Protein AF-A0A397FJZ6-F1 (afdb_monomer_lite)

Sequence (199 aa):
MNQKRYKVNKNDTNKKLDKKIFKRISDKFHEYWKCLFRLIGIYIVAYLFWFFIIVKHGKRLTNKYKLNGNVLWFTIIMILIQGLLFSLDGFVTALLKSPFNQMCFAVNKTEGISDKKKDFIITKATESNEHCKETLKKFGIITIATELFKSFIKSQKEEKGTDWEELMVLSYLVPICFAAFDIWLIYQELQKMKRSISY

Secondary structure (DSSP, 8-state):
---------------PPPHHHHHHHHHHHHHHHHHHHHHHHHHHHHHHHHHHHHHHHHHHHHHH--SSSSHHHHHHHHHHHHHHHHHHHHHHHHHHHHHHHHHHHHHHT-TTS-HHHHHHHHHHHHHHHHHHHHHHHHHHHHHHHHHHHHHHHTTT------HHHHHHHHHHHHHHHHHHHHHHHHHHHHHHHHHHH--

Structure (mmCIF, N/CA/C/O backbone):
data_AF-A0A397FJZ6-F1
#
_entry.id   AF-A0A397FJZ6-F1
#
loop_
_atom_site.group_PDB
_atom_site.id
_atom_site.type_symbol
_atom_site.label_atom_id
_atom_site.label_alt_id
_atom_site.label_comp_id
_atom_site.label_asym_id
_atom_site.label_entity_id
_atom_site.label_seq_id
_atom_site.pdbx_PDB_ins_code
_atom_site.Cartn_x
_atom_site.Cartn_y
_atom_site.Cartn_z
_atom_site.occupancy
_atom_site.B_iso_or_equiv
_atom_site.auth_seq_id
_atom_site.auth_comp_id
_atom_site.auth_asym_id
_atom_site.auth_atom_id
_atom_site.pdbx_PDB_model_num
ATOM 1 N N . MET A 1 1 ? -9.638 36.448 15.008 1.00 38.28 1 MET A N 1
ATOM 2 C CA . MET A 1 1 ? -9.978 35.051 14.639 1.00 38.28 1 MET A CA 1
ATOM 3 C C . MET A 1 1 ? -10.128 34.232 15.912 1.00 38.28 1 MET A C 1
ATOM 5 O O . MET A 1 1 ? -9.150 34.036 16.618 1.00 38.28 1 MET A O 1
ATOM 9 N N . ASN A 1 2 ? -11.354 33.824 16.245 1.00 33.19 2 ASN A N 1
ATOM 10 C CA . ASN A 1 2 ? -11.661 33.091 17.476 1.00 33.19 2 ASN A CA 1
ATOM 11 C C . ASN A 1 2 ? -11.220 31.623 17.377 1.00 33.19 2 ASN A C 1
ATOM 13 O O . ASN A 1 2 ? -11.853 30.829 16.682 1.00 33.19 2 ASN A O 1
ATOM 17 N N . GLN A 1 3 ? -10.173 31.251 18.118 1.00 37.75 3 GLN A N 1
ATOM 18 C CA . GLN A 1 3 ? -9.856 29.857 18.430 1.00 37.75 3 GLN A CA 1
ATOM 19 C C . GLN A 1 3 ? -10.904 29.323 19.415 1.00 37.75 3 GLN A C 1
ATOM 21 O O . GLN A 1 3 ? -10.804 29.509 20.629 1.00 37.75 3 GLN A O 1
ATOM 26 N N . LYS A 1 4 ? -11.941 28.655 18.899 1.00 44.34 4 LYS A N 1
ATOM 27 C CA . LYS A 1 4 ? -12.834 27.842 19.729 1.00 44.34 4 LYS A CA 1
ATOM 28 C C . LYS A 1 4 ? -12.035 26.651 20.262 1.00 44.34 4 LYS A C 1
ATOM 30 O O . LYS A 1 4 ? -11.789 25.686 19.544 1.00 44.34 4 LYS A O 1
ATOM 35 N N . ARG A 1 5 ? -11.627 26.735 21.532 1.00 40.22 5 ARG A N 1
ATOM 36 C CA . ARG A 1 5 ? -11.144 25.595 22.319 1.00 40.22 5 ARG A CA 1
ATOM 37 C C . ARG A 1 5 ? -12.251 24.542 22.357 1.00 40.22 5 ARG A C 1
ATOM 39 O O . ARG A 1 5 ? -13.302 24.776 22.953 1.00 40.22 5 ARG A O 1
ATOM 46 N N . TYR A 1 6 ? -12.017 23.394 21.731 1.00 38.25 6 TYR A N 1
ATOM 47 C CA . TYR A 1 6 ? -12.840 22.210 21.937 1.00 38.25 6 TYR A CA 1
ATOM 48 C C . TYR A 1 6 ? -12.690 21.783 23.401 1.00 38.25 6 TYR A C 1
ATOM 50 O O . TYR A 1 6 ? -11.640 21.300 23.822 1.00 38.25 6 TYR A O 1
ATOM 58 N N . LYS A 1 7 ? -13.734 22.016 24.202 1.00 38.31 7 LYS A N 1
ATOM 59 C CA . LYS A 1 7 ? -13.882 21.397 25.520 1.00 38.31 7 LYS A CA 1
ATOM 60 C C . LYS A 1 7 ? -14.015 19.892 25.298 1.00 38.31 7 LYS A C 1
ATOM 62 O O . LYS A 1 7 ? -15.060 19.428 24.851 1.00 38.31 7 LYS A O 1
ATOM 67 N N . VAL A 1 8 ? -12.953 19.149 25.602 1.00 39.19 8 VAL A N 1
ATOM 68 C CA . VAL A 1 8 ? -12.990 17.689 25.730 1.00 39.19 8 VAL A CA 1
ATOM 69 C C . VAL A 1 8 ? -13.911 17.379 26.905 1.00 39.19 8 VAL A C 1
ATOM 71 O O . VAL A 1 8 ? -13.567 17.624 28.062 1.00 39.19 8 VAL A O 1
ATOM 74 N N . ASN A 1 9 ? -15.129 16.941 26.598 1.00 36.66 9 ASN A N 1
ATOM 75 C CA . ASN A 1 9 ? -16.105 16.561 27.603 1.00 36.66 9 ASN A CA 1
ATOM 76 C C . ASN A 1 9 ? -15.646 15.234 28.216 1.00 36.66 9 ASN A C 1
ATOM 78 O O . ASN A 1 9 ? -15.687 14.192 27.572 1.00 36.66 9 ASN A O 1
ATOM 82 N N . LYS A 1 10 ? -15.146 15.299 29.450 1.00 41.78 10 LYS A N 1
ATOM 83 C CA . LYS A 1 10 ? -14.499 14.206 30.188 1.00 41.78 10 LYS A CA 1
ATOM 84 C C . LYS A 1 10 ? -15.525 13.251 30.818 1.00 41.78 10 LYS A C 1
ATOM 86 O O . LYS A 1 10 ? -15.371 12.851 31.963 1.00 41.78 10 LYS A O 1
ATOM 91 N N . ASN A 1 11 ? -16.565 12.912 30.059 1.00 36.22 11 ASN A N 1
ATOM 92 C CA . ASN A 1 11 ? -17.573 11.913 30.403 1.00 36.22 11 ASN A CA 1
ATOM 93 C C . ASN A 1 11 ? -17.535 10.792 29.356 1.00 36.22 11 ASN A C 1
ATOM 95 O O . ASN A 1 11 ? -18.541 10.492 28.714 1.00 36.22 11 ASN A O 1
ATOM 99 N N . ASP A 1 12 ? -16.366 10.166 29.189 1.00 42.16 12 ASP A N 1
ATOM 100 C CA . ASP A 1 12 ? -16.269 8.849 28.556 1.00 42.16 12 ASP A CA 1
ATOM 101 C C . ASP A 1 12 ? -16.873 7.829 29.522 1.00 42.16 12 ASP A C 1
ATOM 103 O O . ASP A 1 12 ? -16.209 7.128 30.286 1.00 42.16 12 ASP A O 1
ATOM 107 N N . THR A 1 13 ? -18.203 7.789 29.506 1.00 43.31 13 THR A N 1
ATOM 108 C CA . THR A 1 13 ? -18.937 6.587 29.861 1.00 43.31 13 THR A CA 1
ATOM 109 C C . THR A 1 13 ? -18.331 5.461 29.039 1.00 43.31 13 THR A C 1
ATOM 111 O O . THR A 1 13 ? -18.230 5.550 27.818 1.00 43.31 13 THR A O 1
ATOM 114 N N . ASN A 1 14 ? -17.870 4.435 29.745 1.00 49.69 14 ASN A N 1
ATOM 115 C CA . ASN A 1 14 ? -17.189 3.252 29.240 1.00 49.69 14 ASN A CA 1
ATOM 116 C C . ASN A 1 14 ? -18.152 2.452 28.332 1.00 49.69 14 ASN A C 1
ATOM 118 O O . ASN A 1 14 ? -18.658 1.395 28.708 1.00 49.69 14 ASN A O 1
ATOM 122 N N . LYS A 1 15 ? -18.512 2.999 27.163 1.00 60.91 15 LYS A N 1
ATOM 123 C CA . LYS A 1 15 ? -19.372 2.344 26.179 1.00 60.91 15 LYS A CA 1
ATOM 124 C C . LYS A 1 15 ? -18.586 1.155 25.653 1.00 60.91 15 LYS A C 1
ATOM 126 O O . LYS A 1 15 ? -17.632 1.317 24.896 1.00 60.91 15 LYS A O 1
ATOM 131 N N . LYS A 1 16 ? -18.960 -0.045 26.100 1.00 70.19 16 LYS A N 1
ATOM 132 C CA . LYS A 1 16 ? -18.382 -1.291 25.594 1.00 70.19 16 LYS A CA 1
ATOM 133 C C . LYS A 1 16 ? -18.593 -1.357 24.081 1.00 70.19 16 LYS A C 1
ATOM 135 O O . LYS A 1 16 ? -19.692 -1.118 23.585 1.00 70.19 16 LYS A O 1
ATOM 140 N N . LEU A 1 17 ? -17.526 -1.683 23.362 1.00 77.25 17 LEU A N 1
ATOM 141 C CA . LEU A 1 17 ? -17.539 -1.856 21.916 1.00 77.25 17 LEU A CA 1
ATOM 142 C C . LEU A 1 17 ? -18.446 -3.038 21.532 1.00 77.25 17 LEU A C 1
ATOM 144 O O . LEU A 1 17 ? -18.183 -4.178 21.909 1.00 77.25 17 LEU A O 1
ATOM 148 N N . ASP A 1 18 ? -19.506 -2.773 20.767 1.00 83.12 18 ASP A N 1
ATOM 149 C CA . ASP A 1 18 ? -20.423 -3.814 20.292 1.00 83.12 18 ASP A CA 1
ATOM 150 C C . ASP A 1 18 ? -19.742 -4.704 19.234 1.00 83.12 18 ASP A C 1
ATOM 152 O O . ASP A 1 18 ? -19.118 -4.230 18.277 1.00 83.12 18 ASP A O 1
ATOM 156 N N . LYS A 1 19 ? -19.925 -6.021 19.365 1.00 84.56 19 LYS A N 1
ATOM 157 C CA . LYS A 1 19 ? -19.483 -7.049 18.418 1.00 84.56 19 LYS A CA 1
ATOM 158 C C . LYS A 1 19 ? -19.970 -6.786 16.989 1.00 84.56 19 LYS A C 1
ATOM 160 O O . LYS A 1 19 ? -19.224 -7.052 16.045 1.00 84.56 19 LYS A O 1
ATOM 165 N N . LYS A 1 20 ? -21.187 -6.254 16.801 1.00 84.75 20 LYS A N 1
ATOM 166 C CA . LYS A 1 20 ? -21.712 -5.901 15.465 1.00 84.75 20 LYS A CA 1
ATOM 167 C C . LYS A 1 20 ? -20.944 -4.735 14.840 1.00 84.75 20 LYS A C 1
ATOM 169 O O . LYS A 1 20 ? -20.639 -4.770 13.647 1.00 84.75 20 LYS A O 1
ATOM 174 N N . ILE A 1 21 ? -20.599 -3.731 15.643 1.00 84.31 21 ILE A N 1
ATOM 175 C CA . ILE A 1 21 ? -19.849 -2.552 15.194 1.00 84.31 21 ILE A CA 1
ATOM 176 C C . ILE A 1 21 ? -18.401 -2.940 14.878 1.00 84.31 21 ILE A C 1
ATOM 178 O O . ILE A 1 21 ? -17.893 -2.604 13.809 1.00 84.31 21 ILE A O 1
ATOM 182 N N . PHE A 1 22 ? -17.769 -3.739 15.742 1.00 86.75 22 PHE A N 1
ATOM 183 C CA . PHE A 1 22 ? -16.434 -4.274 15.482 1.00 86.75 22 PHE A CA 1
ATOM 184 C C . PHE A 1 22 ? -16.385 -5.119 14.203 1.00 86.75 22 PHE A C 1
ATOM 186 O O . PHE A 1 22 ? -15.457 -4.975 13.408 1.00 86.75 22 PHE A O 1
ATOM 193 N N . LYS A 1 23 ? -17.406 -5.955 13.956 1.00 87.94 23 LYS A N 1
ATOM 194 C CA . LYS A 1 23 ? -17.506 -6.723 12.708 1.00 87.94 23 LYS A CA 1
ATOM 195 C C . LYS A 1 23 ? -17.500 -5.802 11.485 1.00 87.94 23 LYS A C 1
ATOM 197 O O . LYS A 1 23 ? -16.725 -6.040 10.570 1.00 87.94 23 LYS A O 1
ATOM 202 N N . ARG A 1 24 ? -18.255 -4.696 11.510 1.00 87.69 24 ARG A N 1
ATOM 203 C CA . ARG A 1 24 ? -18.257 -3.704 10.419 1.00 87.69 24 ARG A CA 1
ATOM 204 C C . ARG A 1 24 ? -16.872 -3.085 10.183 1.00 87.69 24 ARG A C 1
ATOM 206 O O . ARG A 1 24 ? -16.482 -2.930 9.029 1.00 87.69 24 ARG A O 1
ATOM 213 N N . ILE A 1 25 ? -16.129 -2.739 11.239 1.00 86.75 25 ILE A N 1
ATOM 214 C CA . ILE A 1 25 ? -14.749 -2.232 11.102 1.00 86.75 25 ILE A CA 1
ATOM 215 C C . ILE A 1 25 ? -13.852 -3.297 10.476 1.00 86.75 25 ILE A C 1
ATOM 217 O O . ILE A 1 25 ? -13.122 -3.005 9.534 1.00 86.75 25 ILE A O 1
ATOM 221 N N . SER A 1 26 ? -13.919 -4.528 10.985 1.00 88.69 26 SER A N 1
ATOM 222 C CA . SER A 1 26 ? -13.132 -5.651 10.478 1.00 88.69 26 SER A CA 1
ATOM 223 C C . SER A 1 26 ? -13.422 -5.919 9.000 1.00 88.69 26 SER A C 1
ATOM 225 O O . SER A 1 26 ? -12.489 -6.138 8.232 1.00 88.69 26 SER A O 1
ATOM 227 N N . ASP A 1 27 ? -14.689 -5.864 8.589 1.00 90.31 27 ASP A N 1
ATOM 228 C CA . ASP A 1 27 ? -15.101 -6.061 7.199 1.00 90.31 27 ASP A CA 1
ATOM 229 C C . ASP A 1 27 ? -14.544 -4.944 6.300 1.00 90.31 27 ASP A C 1
ATOM 231 O O . ASP A 1 27 ? -13.961 -5.227 5.253 1.00 90.31 27 ASP A O 1
ATOM 235 N N . LYS A 1 28 ? -14.620 -3.677 6.738 1.00 89.56 28 LYS A N 1
ATOM 236 C CA . LYS A 1 28 ? -14.066 -2.535 5.988 1.00 89.56 28 LYS A CA 1
ATOM 237 C C . LYS A 1 28 ? -12.545 -2.534 5.913 1.00 89.56 28 LYS A C 1
ATOM 239 O O . LYS A 1 28 ? -11.991 -2.253 4.853 1.00 89.56 28 LYS A O 1
ATOM 244 N N . PHE A 1 29 ? -11.869 -2.908 6.995 1.00 90.19 29 PHE A N 1
ATOM 245 C CA . PHE A 1 29 ? -10.429 -3.140 6.967 1.00 90.19 29 PHE A CA 1
ATOM 246 C C . PHE A 1 29 ? -10.075 -4.261 5.986 1.00 90.19 29 PHE A C 1
ATOM 248 O O . PHE A 1 29 ? -9.141 -4.116 5.207 1.00 90.19 29 PHE A O 1
ATOM 255 N N . HIS A 1 30 ? -10.840 -5.353 5.964 1.00 89.38 30 HIS A N 1
ATOM 256 C CA . HIS A 1 30 ? -10.589 -6.474 5.064 1.00 89.38 30 HIS A CA 1
ATOM 257 C C . HIS A 1 30 ? -10.857 -6.133 3.588 1.00 89.38 30 HIS A C 1
ATOM 259 O O . HIS A 1 30 ? -10.141 -6.611 2.710 1.00 89.38 30 HIS A O 1
ATOM 265 N N . GLU A 1 31 ? -11.841 -5.287 3.281 1.00 89.75 31 GLU A N 1
ATOM 266 C CA . GLU A 1 31 ? -12.022 -4.731 1.931 1.00 89.75 31 GLU A CA 1
ATOM 267 C C . GLU A 1 31 ? -10.803 -3.902 1.503 1.00 89.75 31 GLU A C 1
ATOM 269 O O . GLU A 1 31 ? -10.261 -4.112 0.414 1.00 89.75 31 GLU A O 1
ATOM 274 N N . TYR A 1 32 ? -10.330 -3.016 2.383 1.00 89.06 32 TYR A N 1
ATOM 275 C CA . TYR A 1 32 ? -9.141 -2.199 2.153 1.00 89.06 32 TYR A CA 1
ATOM 276 C C . TYR A 1 32 ? -7.878 -3.048 1.946 1.00 89.06 32 TYR A C 1
ATOM 278 O O . TYR A 1 32 ? -7.223 -2.924 0.910 1.00 89.06 32 TYR A O 1
ATOM 286 N N . TRP A 1 33 ? -7.589 -3.976 2.864 1.00 88.00 33 TRP A N 1
ATOM 287 C CA . TRP A 1 33 ? -6.447 -4.894 2.784 1.00 88.00 33 TRP A CA 1
ATOM 288 C C . TRP A 1 33 ? -6.460 -5.688 1.468 1.00 88.00 33 TRP A C 1
ATOM 290 O O . TRP A 1 33 ? -5.432 -5.820 0.806 1.00 88.00 33 TRP A O 1
ATOM 300 N N . LYS A 1 34 ? -7.634 -6.175 1.034 1.00 88.88 34 LYS A N 1
ATOM 301 C CA . LYS A 1 34 ? -7.764 -6.977 -0.191 1.00 88.88 34 LYS A CA 1
ATOM 302 C C . LYS A 1 34 ? -7.443 -6.137 -1.415 1.00 88.88 34 LYS A C 1
ATOM 304 O O . LYS A 1 34 ? -6.796 -6.630 -2.334 1.00 88.88 34 LYS A O 1
ATOM 309 N N . CYS A 1 35 ? -7.919 -4.895 -1.439 1.00 87.06 35 CYS A N 1
ATOM 310 C CA . CYS A 1 35 ? -7.640 -3.966 -2.523 1.00 87.06 35 CYS A CA 1
ATOM 311 C C . CYS A 1 35 ? -6.138 -3.662 -2.603 1.00 87.06 35 CYS A C 1
ATOM 313 O O . CYS A 1 35 ? -5.547 -3.835 -3.667 1.00 87.06 35 CYS A O 1
ATOM 315 N N . LEU A 1 36 ? -5.508 -3.333 -1.471 1.00 84.56 36 LEU A N 1
ATOM 316 C CA . LEU A 1 36 ? -4.075 -3.050 -1.388 1.00 84.56 36 LEU A CA 1
ATOM 317 C C . LEU A 1 36 ? -3.215 -4.220 -1.882 1.00 84.56 36 LEU A C 1
ATOM 319 O O . LEU A 1 36 ? -2.388 -4.038 -2.771 1.00 84.56 36 LEU A O 1
ATOM 323 N N . PHE A 1 37 ? -3.449 -5.439 -1.390 1.00 85.06 37 PHE A N 1
ATOM 324 C CA . PHE A 1 37 ? -2.665 -6.602 -1.821 1.00 85.06 37 PHE A CA 1
ATOM 325 C C . PHE A 1 37 ? -2.908 -6.994 -3.280 1.00 85.06 37 PHE A C 1
ATOM 327 O O . PHE A 1 37 ? -1.976 -7.427 -3.954 1.00 85.06 37 PHE A O 1
ATOM 334 N N . ARG A 1 38 ? -4.129 -6.817 -3.803 1.00 86.00 38 ARG A N 1
ATOM 335 C CA . ARG A 1 38 ? -4.392 -7.012 -5.239 1.00 86.00 38 ARG A CA 1
ATOM 336 C C . ARG A 1 38 ? -3.571 -6.050 -6.086 1.00 86.00 38 ARG A C 1
ATOM 338 O O . ARG A 1 38 ? -3.024 -6.468 -7.098 1.00 86.00 38 ARG A O 1
ATOM 345 N N . LEU A 1 39 ? -3.468 -4.794 -5.664 1.00 80.44 39 LEU A N 1
ATOM 346 C CA . LEU A 1 39 ? -2.674 -3.791 -6.364 1.00 80.44 39 LEU A CA 1
ATOM 347 C C . LEU A 1 39 ? -1.186 -4.124 -6.306 1.00 80.44 39 LEU A C 1
ATOM 349 O O . LEU A 1 39 ? -0.553 -4.183 -7.354 1.00 80.44 39 LEU A O 1
ATOM 353 N N . ILE A 1 40 ? -0.659 -4.466 -5.126 1.00 80.00 40 ILE A N 1
ATOM 354 C CA . ILE A 1 40 ? 0.717 -4.968 -4.975 1.00 80.00 40 ILE A CA 1
ATOM 355 C C . ILE A 1 40 ? 0.969 -6.162 -5.912 1.00 80.00 40 ILE A C 1
ATOM 357 O O . ILE A 1 40 ? 1.980 -6.194 -6.608 1.00 80.00 40 ILE A O 1
ATOM 361 N N . GLY A 1 41 ? 0.036 -7.116 -5.990 1.00 81.38 41 GLY A N 1
ATOM 362 C CA . GLY A 1 41 ? 0.138 -8.268 -6.887 1.00 81.38 41 GLY A CA 1
ATOM 363 C C . GLY A 1 41 ? 0.165 -7.881 -8.367 1.00 81.38 41 GLY A C 1
ATOM 364 O O . GLY A 1 41 ? 1.036 -8.343 -9.102 1.00 81.38 41 GLY A O 1
ATOM 365 N N . ILE A 1 42 ? -0.736 -6.992 -8.801 1.00 80.88 42 ILE A N 1
ATOM 366 C CA . ILE A 1 42 ? -0.738 -6.446 -10.168 1.00 80.88 42 ILE A CA 1
ATOM 367 C C . ILE A 1 42 ? 0.608 -5.780 -10.473 1.00 80.88 42 ILE A C 1
ATOM 369 O O . ILE A 1 42 ? 1.133 -5.958 -11.570 1.00 80.88 42 ILE A O 1
ATOM 373 N N . TYR A 1 43 ? 1.204 -5.078 -9.507 1.00 73.94 43 TYR A N 1
ATOM 374 C CA . TYR A 1 43 ? 2.502 -4.433 -9.691 1.00 73.94 43 TYR A CA 1
ATOM 375 C C . TYR A 1 43 ? 3.657 -5.401 -9.821 1.00 73.94 43 TYR A C 1
ATOM 377 O O . TYR A 1 43 ? 4.475 -5.231 -10.719 1.00 73.94 43 TYR A O 1
ATOM 385 N N . ILE A 1 44 ? 3.707 -6.434 -8.985 1.00 76.25 44 ILE A N 1
ATOM 386 C CA . ILE A 1 44 ? 4.725 -7.478 -9.107 1.00 76.25 44 ILE A CA 1
ATOM 387 C C . ILE A 1 44 ? 4.617 -8.144 -10.485 1.00 76.25 44 ILE A C 1
ATOM 389 O O . ILE A 1 44 ? 5.626 -8.312 -11.163 1.00 76.25 44 ILE A O 1
ATOM 393 N N . VAL A 1 45 ? 3.401 -8.458 -10.946 1.00 79.25 45 VAL A N 1
ATOM 394 C CA . VAL A 1 45 ? 3.182 -9.066 -12.269 1.00 79.25 45 VAL A CA 1
ATOM 395 C C . VAL A 1 45 ? 3.582 -8.119 -13.400 1.00 79.25 45 VAL A C 1
ATOM 397 O O . VAL A 1 45 ? 4.302 -8.533 -14.306 1.00 79.25 45 VAL A O 1
ATOM 400 N N . ALA A 1 46 ? 3.161 -6.853 -13.347 1.00 73.19 46 ALA A N 1
ATOM 401 C CA . ALA A 1 46 ? 3.523 -5.846 -14.342 1.00 73.19 46 ALA A CA 1
ATOM 402 C C . ALA A 1 46 ? 5.043 -5.639 -14.401 1.00 73.19 46 ALA A C 1
ATOM 404 O O . ALA A 1 46 ? 5.613 -5.562 -15.487 1.00 73.19 46 ALA A O 1
ATOM 405 N N . TYR A 1 47 ? 5.705 -5.624 -13.243 1.00 72.12 47 TYR A N 1
ATOM 406 C CA . TYR A 1 47 ? 7.154 -5.531 -13.146 1.00 72.12 47 TYR A CA 1
ATOM 407 C C . TYR A 1 47 ? 7.854 -6.754 -13.745 1.00 72.12 47 TYR A C 1
ATOM 409 O O . TYR A 1 47 ? 8.749 -6.590 -14.566 1.00 72.12 47 TYR A O 1
ATOM 417 N N . LEU A 1 48 ? 7.441 -7.976 -13.394 1.00 72.81 48 LEU A N 1
ATOM 418 C CA . LEU A 1 48 ? 8.027 -9.202 -13.948 1.00 72.81 48 LEU A CA 1
ATOM 419 C C . LEU A 1 48 ? 7.831 -9.288 -15.465 1.00 72.81 48 LEU A C 1
ATOM 421 O O . LEU A 1 48 ? 8.754 -9.655 -16.193 1.00 72.81 48 LEU A O 1
ATOM 425 N N . PHE A 1 49 ? 6.647 -8.909 -15.948 1.00 75.06 49 PHE A N 1
ATOM 426 C CA . PHE A 1 49 ? 6.356 -8.815 -17.374 1.00 75.06 49 PHE A CA 1
ATOM 427 C C . PHE A 1 49 ? 7.288 -7.816 -18.066 1.00 75.06 49 PHE A C 1
ATOM 429 O O . PHE A 1 49 ? 7.865 -8.113 -19.112 1.00 75.06 49 PHE A O 1
ATOM 436 N N . TRP A 1 50 ? 7.492 -6.654 -17.450 1.00 69.00 50 TRP A N 1
ATOM 437 C CA . TRP A 1 50 ? 8.368 -5.618 -17.975 1.00 69.00 50 TRP A CA 1
ATOM 438 C C . TRP A 1 50 ? 9.845 -6.021 -17.962 1.00 69.00 50 TRP A C 1
ATOM 440 O O . TRP A 1 50 ? 10.536 -5.882 -18.970 1.00 69.00 50 TRP A O 1
ATOM 450 N N . PHE A 1 51 ? 10.313 -6.607 -16.862 1.00 67.25 51 PHE A N 1
ATOM 451 C CA . PHE A 1 51 ? 11.647 -7.185 -16.748 1.00 67.25 51 PHE A CA 1
ATOM 452 C C . PHE A 1 51 ? 11.886 -8.229 -17.844 1.00 67.25 51 PHE A C 1
ATOM 454 O O . PHE A 1 51 ? 12.920 -8.207 -18.511 1.00 67.25 51 PHE A O 1
ATOM 461 N N . PHE A 1 52 ? 10.901 -9.091 -18.109 1.00 68.19 52 PHE A N 1
ATOM 462 C CA . PHE A 1 52 ? 10.981 -10.078 -19.181 1.00 68.19 52 PHE A CA 1
ATOM 463 C C . PHE A 1 52 ? 11.077 -9.431 -20.570 1.00 68.19 52 PHE A C 1
ATOM 465 O O . PHE A 1 52 ? 11.901 -9.855 -21.384 1.00 68.19 52 PHE A O 1
ATOM 472 N N . ILE A 1 53 ? 10.287 -8.385 -20.840 1.00 67.62 53 ILE A N 1
ATOM 473 C CA . ILE A 1 53 ? 10.363 -7.605 -22.084 1.00 67.62 53 ILE A CA 1
ATOM 474 C C . ILE A 1 53 ? 11.751 -6.980 -22.242 1.00 67.62 53 ILE A C 1
ATOM 476 O O . ILE A 1 53 ? 12.378 -7.185 -23.281 1.00 67.62 53 ILE A O 1
ATOM 480 N N . ILE A 1 54 ? 12.261 -6.280 -21.224 1.00 64.25 54 ILE A N 1
ATOM 481 C CA . ILE A 1 54 ? 13.580 -5.632 -21.262 1.00 64.25 54 ILE A CA 1
ATOM 482 C C . ILE A 1 54 ? 14.690 -6.662 -21.473 1.00 64.25 54 ILE A C 1
ATOM 484 O O . ILE A 1 54 ? 15.522 -6.501 -22.362 1.00 64.25 54 ILE A O 1
ATOM 488 N N . VAL A 1 55 ? 14.718 -7.752 -20.705 1.00 60.50 55 VAL A N 1
ATOM 489 C CA . VAL A 1 55 ? 15.787 -8.758 -20.808 1.00 60.50 55 VAL A CA 1
ATOM 490 C C . VAL A 1 55 ? 15.757 -9.462 -22.168 1.00 60.50 55 VAL A C 1
ATOM 492 O O . VAL A 1 55 ? 16.807 -9.669 -22.787 1.00 60.50 55 VAL A O 1
ATOM 495 N N . LYS A 1 56 ? 14.565 -9.800 -22.675 1.00 64.62 56 LYS A N 1
ATOM 496 C CA . LYS A 1 56 ? 14.400 -10.526 -23.943 1.00 64.62 56 LYS A CA 1
ATOM 497 C C . LYS A 1 56 ? 14.599 -9.632 -25.167 1.00 64.62 56 LYS A C 1
ATOM 499 O O . LYS A 1 56 ? 15.196 -10.071 -26.155 1.00 64.62 56 LYS A O 1
ATOM 504 N N . HIS A 1 57 ? 14.111 -8.394 -25.129 1.00 60.28 57 HIS A N 1
ATOM 505 C CA . HIS A 1 57 ? 14.195 -7.469 -26.258 1.00 60.28 57 HIS A CA 1
ATOM 506 C C . HIS A 1 57 ? 15.420 -6.561 -26.211 1.00 60.28 57 HIS A C 1
ATOM 508 O O . HIS A 1 57 ? 15.971 -6.301 -27.274 1.00 60.28 57 HIS A O 1
ATOM 514 N N . GLY A 1 58 ? 15.935 -6.181 -25.043 1.00 55.12 58 GLY A N 1
ATOM 515 C CA . GLY A 1 58 ? 17.149 -5.368 -24.899 1.00 55.12 58 GLY A CA 1
ATOM 516 C C . GLY A 1 58 ? 18.394 -6.035 -25.493 1.00 55.12 58 GLY A C 1
ATOM 517 O O . GLY A 1 58 ? 19.155 -5.389 -26.219 1.00 55.12 58 GLY A O 1
ATOM 518 N N . LYS A 1 59 ? 18.556 -7.358 -25.310 1.00 51.66 59 LYS A N 1
ATOM 519 C CA . LYS A 1 59 ? 19.632 -8.139 -25.961 1.00 51.66 59 LYS A CA 1
ATOM 520 C C . LYS A 1 59 ? 19.482 -8.200 -27.487 1.00 51.66 59 LYS A C 1
ATOM 522 O O . LYS A 1 59 ? 20.472 -8.110 -28.207 1.00 51.66 59 LYS A O 1
ATOM 527 N N . ARG A 1 60 ? 18.250 -8.319 -28.001 1.00 50.84 60 ARG A N 1
ATOM 528 C CA . ARG A 1 60 ? 17.981 -8.331 -29.454 1.00 50.84 60 ARG A CA 1
ATOM 529 C C . ARG A 1 60 ? 18.123 -6.948 -30.091 1.00 50.84 60 ARG A C 1
ATOM 531 O O . ARG A 1 60 ? 18.660 -6.852 -31.188 1.00 50.84 60 ARG A O 1
ATOM 538 N N . LEU A 1 61 ? 17.667 -5.893 -29.421 1.00 48.34 61 LEU A N 1
ATOM 539 C CA . LEU A 1 61 ? 17.716 -4.516 -29.913 1.00 48.34 61 LEU A CA 1
ATOM 540 C C . LEU A 1 61 ? 19.154 -4.008 -29.990 1.00 48.34 61 LEU A C 1
ATOM 542 O O . LEU A 1 61 ? 19.553 -3.485 -31.027 1.00 48.34 61 LEU A O 1
ATOM 546 N N . THR A 1 62 ? 19.963 -4.241 -28.956 1.00 50.25 62 THR A N 1
ATOM 547 C CA . THR A 1 62 ? 21.339 -3.736 -28.962 1.00 50.25 62 THR A CA 1
ATOM 548 C C . THR A 1 62 ? 22.325 -4.542 -29.817 1.00 50.25 62 THR A C 1
ATOM 550 O O . THR A 1 62 ? 23.388 -4.012 -30.119 1.00 50.25 62 THR A O 1
ATOM 553 N N . ASN A 1 63 ? 22.011 -5.778 -30.232 1.00 47.00 63 ASN A N 1
ATOM 554 C CA . ASN A 1 63 ? 22.836 -6.516 -31.206 1.00 47.00 63 ASN A CA 1
ATOM 555 C C . ASN A 1 63 ? 22.397 -6.299 -32.661 1.00 47.00 63 ASN A C 1
ATOM 557 O O . ASN A 1 63 ? 23.212 -6.447 -33.566 1.00 47.00 63 ASN A O 1
ATOM 561 N N . LYS A 1 64 ? 21.124 -5.958 -32.908 1.00 43.88 64 LYS A N 1
ATOM 562 C CA . LYS A 1 64 ? 20.585 -5.834 -34.273 1.00 43.88 64 LYS A CA 1
ATOM 563 C C . LYS A 1 64 ? 20.593 -4.401 -34.810 1.00 43.88 64 LYS A C 1
ATOM 565 O O . LYS A 1 64 ? 20.585 -4.215 -36.021 1.00 43.88 64 LYS A O 1
ATOM 570 N N . TYR A 1 65 ? 20.642 -3.395 -33.937 1.00 47.06 65 TYR A N 1
ATOM 571 C CA . TYR A 1 65 ? 20.596 -1.990 -34.332 1.00 47.06 65 TYR A CA 1
ATOM 572 C C . TYR A 1 65 ? 21.832 -1.254 -33.815 1.00 47.06 65 TYR A C 1
ATOM 574 O O . TYR A 1 65 ? 21.835 -0.727 -32.704 1.00 47.06 65 TYR A O 1
ATOM 582 N N . LYS A 1 66 ? 22.895 -1.215 -34.634 1.00 46.91 66 LYS A N 1
ATOM 583 C CA . LYS A 1 66 ? 23.985 -0.244 -34.458 1.00 46.91 66 LYS A CA 1
ATOM 584 C C . LYS A 1 66 ? 23.351 1.150 -34.403 1.00 46.91 66 LYS A C 1
ATOM 586 O O . LYS A 1 66 ? 22.633 1.538 -35.326 1.00 46.91 66 LYS A O 1
ATOM 591 N N . LEU A 1 67 ? 23.550 1.835 -33.277 1.00 51.53 67 LEU A N 1
ATOM 592 C CA . LEU A 1 67 ? 22.995 3.153 -32.989 1.00 51.53 67 LEU A CA 1
ATOM 593 C C . LEU A 1 67 ? 23.320 4.113 -34.136 1.00 51.53 67 LEU A C 1
ATOM 595 O O . LEU A 1 67 ? 24.492 4.313 -34.419 1.00 51.53 67 LEU A O 1
ATOM 599 N N . ASN A 1 68 ? 22.290 4.668 -34.781 1.00 49.53 68 ASN A N 1
ATOM 600 C CA . ASN A 1 68 ? 22.320 6.021 -35.360 1.00 49.53 68 ASN A CA 1
ATOM 601 C C . ASN A 1 68 ? 20.941 6.507 -35.861 1.00 49.53 68 ASN A C 1
ATOM 603 O O . ASN A 1 68 ? 20.770 7.704 -36.029 1.00 49.53 68 ASN A O 1
ATOM 607 N N . GLY A 1 69 ? 19.926 5.638 -36.015 1.00 51.22 69 GLY A N 1
ATOM 608 C CA . GLY A 1 69 ? 18.552 6.063 -36.384 1.00 51.22 69 GLY A CA 1
ATOM 609 C C . GLY A 1 69 ? 17.422 5.618 -35.440 1.00 51.22 69 GLY A C 1
ATOM 610 O O . GLY A 1 69 ? 16.395 6.283 -35.343 1.00 51.22 69 GLY A O 1
ATOM 611 N N . ASN A 1 70 ? 17.609 4.528 -34.687 1.00 57.06 70 ASN A N 1
ATOM 612 C CA . ASN A 1 70 ? 16.527 3.879 -33.921 1.00 57.06 70 ASN A CA 1
ATOM 613 C C . ASN A 1 70 ? 16.432 4.281 -32.444 1.00 57.06 70 ASN A C 1
ATOM 615 O O . ASN A 1 70 ? 15.544 3.807 -31.736 1.00 57.06 70 ASN A O 1
ATOM 619 N N . VAL A 1 71 ? 17.311 5.174 -31.984 1.00 58.12 71 VAL A N 1
ATOM 620 C CA . VAL A 1 71 ? 17.258 5.710 -30.616 1.00 58.12 71 VAL A CA 1
ATOM 621 C C . VAL A 1 71 ? 15.980 6.525 -30.420 1.00 58.12 71 VAL A C 1
ATOM 623 O O . VAL A 1 71 ? 15.334 6.391 -29.391 1.00 58.12 71 VAL A O 1
ATOM 626 N N . LEU A 1 72 ? 15.549 7.289 -31.433 1.00 59.66 72 LEU A N 1
ATOM 627 C CA . LEU A 1 72 ? 14.337 8.108 -31.352 1.00 59.66 72 LEU A CA 1
ATOM 628 C C . LEU A 1 72 ? 13.080 7.254 -31.116 1.00 59.66 72 LEU A C 1
ATOM 630 O O . LEU A 1 72 ? 12.315 7.532 -30.200 1.00 59.66 72 LEU A O 1
ATOM 634 N N . TRP A 1 73 ? 12.894 6.182 -31.894 1.00 62.19 73 TRP A N 1
ATOM 635 C CA . TRP A 1 73 ? 11.747 5.278 -31.746 1.00 62.19 73 TRP A CA 1
ATOM 636 C C . TRP A 1 73 ? 11.736 4.555 -30.402 1.00 62.19 73 TRP A C 1
ATOM 638 O O . TRP A 1 73 ? 10.687 4.456 -29.769 1.00 62.19 73 TRP A O 1
ATOM 648 N N . PHE A 1 74 ? 12.897 4.087 -29.943 1.00 64.88 74 PHE A N 1
ATOM 649 C CA . PHE A 1 74 ? 13.021 3.476 -28.624 1.00 64.88 74 PHE A CA 1
ATOM 650 C C . PHE A 1 74 ? 12.672 4.474 -27.510 1.00 64.88 74 PHE A C 1
ATOM 652 O O . PHE A 1 74 ? 11.840 4.173 -26.656 1.00 64.88 74 PHE A O 1
ATOM 659 N N . THR A 1 75 ? 13.216 5.691 -27.568 1.00 63.62 75 THR A N 1
ATOM 660 C CA . THR A 1 75 ? 12.917 6.765 -26.612 1.00 63.62 75 THR A CA 1
ATOM 661 C C . THR A 1 75 ? 11.432 7.130 -26.609 1.00 63.62 75 THR A C 1
ATOM 663 O O . THR A 1 75 ? 10.848 7.267 -25.539 1.00 63.62 75 THR A O 1
ATOM 666 N N . ILE A 1 76 ? 10.786 7.222 -27.778 1.00 69.62 76 ILE A N 1
ATOM 667 C CA . ILE A 1 76 ? 9.342 7.489 -27.884 1.00 69.62 76 ILE A CA 1
ATOM 668 C C . ILE A 1 76 ? 8.531 6.384 -27.198 1.00 69.62 76 ILE A C 1
ATOM 670 O O . ILE A 1 76 ? 7.629 6.684 -26.418 1.00 69.62 76 ILE A O 1
ATOM 674 N N . ILE A 1 77 ? 8.863 5.111 -27.435 1.00 69.38 77 ILE A N 1
ATOM 675 C CA . ILE A 1 77 ? 8.181 3.979 -26.789 1.00 69.38 77 ILE A CA 1
ATOM 676 C C . ILE A 1 77 ? 8.357 4.041 -25.265 1.00 69.38 77 ILE A C 1
ATOM 678 O O . ILE A 1 77 ? 7.383 3.880 -24.532 1.00 69.38 77 ILE A O 1
ATOM 682 N N . MET A 1 78 ? 9.567 4.335 -24.783 1.00 66.62 78 MET A N 1
ATOM 683 C CA . MET A 1 78 ? 9.844 4.462 -23.349 1.00 66.62 78 MET A CA 1
ATOM 684 C C . MET A 1 78 ? 9.063 5.617 -22.708 1.00 66.62 78 MET A C 1
ATOM 686 O O . MET A 1 78 ? 8.475 5.435 -21.643 1.00 66.62 78 MET A O 1
ATOM 690 N N . ILE A 1 79 ? 8.974 6.771 -23.378 1.00 68.94 79 ILE A N 1
ATOM 691 C CA . ILE A 1 79 ? 8.175 7.921 -22.924 1.00 68.94 79 ILE A CA 1
ATOM 692 C C . ILE A 1 79 ? 6.685 7.564 -22.854 1.00 68.94 79 ILE A C 1
ATOM 694 O O . ILE A 1 79 ? 6.029 7.883 -21.863 1.00 68.94 79 ILE A O 1
ATOM 698 N N . LEU A 1 80 ? 6.142 6.881 -23.868 1.00 74.69 80 LEU A N 1
ATOM 699 C CA . LEU A 1 80 ? 4.733 6.468 -23.884 1.00 74.69 80 LEU A CA 1
ATOM 700 C C . LEU A 1 80 ? 4.414 5.498 -22.744 1.00 74.69 80 LEU A C 1
ATOM 702 O O . LEU A 1 80 ? 3.415 5.661 -22.043 1.00 74.69 80 LEU A O 1
ATOM 706 N N . ILE A 1 81 ? 5.284 4.516 -22.521 1.00 69.81 81 ILE A N 1
ATOM 707 C CA . ILE A 1 81 ? 5.133 3.542 -21.438 1.00 69.81 81 ILE A CA 1
ATOM 708 C C . ILE A 1 81 ? 5.232 4.233 -20.080 1.00 69.81 81 ILE A C 1
ATOM 710 O O . ILE A 1 81 ? 4.451 3.938 -19.177 1.00 69.81 81 ILE A O 1
ATOM 714 N N . GLN A 1 82 ? 6.119 5.212 -19.938 1.00 67.62 82 GLN A N 1
ATOM 715 C CA . GLN A 1 82 ? 6.223 5.990 -18.715 1.00 67.62 82 GLN A CA 1
ATOM 716 C C . GLN A 1 82 ? 5.002 6.883 -18.469 1.00 67.62 82 GLN A C 1
ATOM 718 O O . GLN A 1 82 ? 4.524 6.957 -17.338 1.00 67.62 82 GLN A O 1
ATOM 723 N N . GLY A 1 83 ? 4.454 7.511 -19.511 1.00 71.69 83 GLY A N 1
ATOM 724 C CA . GLY A 1 83 ? 3.193 8.249 -19.426 1.00 71.69 83 GLY A CA 1
ATOM 725 C C . GLY A 1 83 ? 2.029 7.354 -18.985 1.00 71.69 83 GLY A C 1
ATOM 726 O O . GLY A 1 83 ? 1.209 7.758 -18.155 1.00 71.69 83 GLY A O 1
ATOM 727 N N . LEU A 1 84 ? 1.995 6.107 -19.466 1.00 73.19 84 LEU A N 1
ATOM 728 C CA . LEU A 1 84 ? 1.030 5.097 -19.025 1.00 73.19 84 LEU A CA 1
ATOM 729 C C . LEU A 1 84 ? 1.245 4.691 -17.561 1.00 73.19 84 LEU A C 1
ATOM 731 O O . LEU A 1 84 ? 0.279 4.669 -16.802 1.00 73.19 84 LEU A O 1
ATOM 735 N N . LEU A 1 85 ? 2.486 4.430 -17.135 1.00 69.75 85 LEU A N 1
ATOM 736 C CA . LEU A 1 85 ? 2.810 4.110 -15.736 1.00 69.75 85 LEU A CA 1
ATOM 737 C C . LEU A 1 85 ? 2.437 5.256 -14.785 1.00 69.75 85 LEU A C 1
ATOM 739 O O . LEU A 1 85 ? 1.878 5.011 -13.718 1.00 69.75 85 LEU A O 1
ATOM 743 N N . PHE A 1 86 ? 2.674 6.504 -15.191 1.00 70.62 86 PHE A N 1
ATOM 744 C CA . PHE A 1 86 ? 2.279 7.685 -14.424 1.00 70.62 86 PHE A CA 1
ATOM 745 C C . PHE A 1 86 ? 0.752 7.823 -14.321 1.00 70.62 86 PHE A C 1
ATOM 747 O O . PHE A 1 86 ? 0.211 8.111 -13.256 1.00 70.62 86 PHE A O 1
ATOM 754 N N . SER A 1 87 ? 0.031 7.549 -15.410 1.00 71.06 87 SER A N 1
ATOM 755 C CA . SER A 1 87 ? -1.439 7.555 -15.412 1.00 71.06 87 SER A CA 1
ATOM 756 C C . SER A 1 87 ? -2.018 6.431 -14.539 1.00 71.06 87 SER A C 1
ATOM 758 O O . SER A 1 87 ? -3.013 6.627 -13.836 1.00 71.06 87 SER A O 1
ATOM 760 N N . LEU A 1 88 ? -1.366 5.264 -14.531 1.00 70.56 88 LEU A N 1
ATOM 761 C CA . LEU A 1 88 ? -1.715 4.132 -13.672 1.00 70.56 88 LEU A CA 1
ATOM 762 C C . LEU A 1 88 ? -1.490 4.433 -12.181 1.00 70.56 88 LEU A C 1
ATOM 764 O O . LEU A 1 88 ? -2.288 3.975 -11.366 1.00 70.56 88 LEU A O 1
ATOM 768 N N . ASP A 1 89 ? -0.480 5.228 -11.811 1.00 69.75 89 ASP A N 1
ATOM 769 C CA . ASP A 1 89 ? -0.273 5.688 -10.423 1.00 69.75 89 ASP A CA 1
ATOM 770 C C . ASP A 1 89 ? -1.476 6.503 -9.910 1.00 69.75 89 ASP A C 1
ATOM 772 O O . ASP A 1 89 ? -2.015 6.251 -8.825 1.00 69.75 89 ASP A O 1
ATOM 776 N N . GLY A 1 90 ? -1.977 7.425 -10.740 1.00 72.19 90 GLY A N 1
ATOM 777 C CA . GLY A 1 90 ? -3.182 8.203 -10.443 1.00 72.19 90 GLY A CA 1
ATOM 778 C C . GLY A 1 90 ? -4.433 7.328 -10.311 1.00 72.19 90 GLY A C 1
ATOM 779 O O . GLY A 1 90 ? -5.206 7.478 -9.359 1.00 72.19 90 GLY A O 1
ATOM 780 N N . PHE A 1 91 ? -4.605 6.370 -11.225 1.00 77.50 91 PHE A N 1
ATOM 781 C CA . PHE A 1 91 ? -5.725 5.428 -11.199 1.00 77.50 91 PHE A CA 1
ATOM 782 C C . PHE A 1 91 ? -5.710 4.545 -9.946 1.00 77.50 91 PHE A C 1
ATOM 784 O O . PHE A 1 91 ? -6.727 4.399 -9.265 1.00 77.50 91 PHE A O 1
ATOM 791 N N . VAL A 1 92 ? -4.552 3.998 -9.580 1.00 71.38 92 VAL A N 1
ATOM 792 C CA . VAL A 1 92 ? -4.445 3.136 -8.402 1.00 71.38 92 VAL A CA 1
ATOM 793 C C . VAL A 1 92 ? -4.583 3.916 -7.103 1.00 71.38 92 VAL A C 1
ATOM 795 O O . VAL A 1 92 ? -5.262 3.460 -6.179 1.00 71.38 92 VAL A O 1
ATOM 798 N N . THR A 1 93 ? -4.057 5.138 -7.052 1.00 74.19 93 THR A N 1
ATOM 799 C CA . THR A 1 93 ? -4.323 6.044 -5.933 1.00 74.19 93 THR A CA 1
ATOM 800 C C . THR A 1 93 ? -5.826 6.283 -5.755 1.00 74.19 93 THR A C 1
ATOM 802 O O . THR A 1 93 ? -6.312 6.294 -4.622 1.00 74.19 93 THR A O 1
ATOM 805 N N . ALA A 1 94 ? -6.586 6.427 -6.845 1.00 79.00 94 ALA A N 1
ATOM 806 C CA . ALA A 1 94 ? -8.038 6.582 -6.780 1.00 79.00 94 ALA A CA 1
ATOM 807 C C . ALA A 1 94 ? -8.745 5.308 -6.281 1.00 79.00 94 ALA A C 1
ATOM 809 O O . ALA A 1 94 ? -9.642 5.402 -5.437 1.00 79.00 94 ALA A O 1
ATOM 810 N N . LEU A 1 95 ? -8.308 4.126 -6.735 1.00 81.88 95 LEU A N 1
ATOM 811 C CA . LEU A 1 95 ? -8.860 2.839 -6.297 1.00 81.88 95 LEU A CA 1
ATOM 812 C C . LEU A 1 95 ? -8.642 2.571 -4.803 1.00 81.88 95 LEU A C 1
ATOM 814 O O . LEU A 1 95 ? -9.548 2.052 -4.157 1.00 81.88 95 LEU A O 1
ATOM 818 N N . LEU A 1 96 ? -7.492 2.956 -4.239 1.00 82.94 96 LEU A N 1
ATOM 819 C CA . LEU A 1 96 ? -7.204 2.811 -2.803 1.00 82.94 96 LEU A CA 1
ATOM 820 C C . LEU A 1 96 ? -7.918 3.845 -1.935 1.00 82.94 96 LEU A C 1
ATOM 822 O O . LEU A 1 96 ? -8.280 3.559 -0.792 1.00 82.94 96 LEU A O 1
ATOM 826 N N . LYS A 1 97 ? -8.153 5.046 -2.471 1.00 85.38 97 LYS A N 1
ATOM 827 C CA . LYS A 1 97 ? -8.728 6.164 -1.715 1.00 85.38 97 LYS A CA 1
ATOM 828 C C . LYS A 1 97 ? -10.131 5.861 -1.193 1.00 85.38 97 LYS A C 1
ATOM 830 O O . LYS A 1 97 ? -10.439 6.185 -0.050 1.00 85.38 97 LYS A O 1
ATOM 835 N N . SER A 1 98 ? -10.980 5.240 -2.011 1.00 86.12 98 SER A N 1
ATOM 836 C CA . SER A 1 98 ? -12.354 4.898 -1.616 1.00 86.12 98 SER A CA 1
ATOM 837 C C . SER A 1 98 ? -12.419 3.914 -0.431 1.00 86.12 98 SER A C 1
ATOM 839 O O . SER A 1 98 ? -12.986 4.286 0.601 1.00 86.12 98 SER A O 1
ATOM 841 N N . PRO A 1 99 ? -11.819 2.706 -0.492 1.00 86.38 99 PRO A N 1
ATOM 842 C CA . PRO A 1 99 ? -11.856 1.762 0.623 1.00 86.38 99 PRO A CA 1
ATOM 843 C C . PRO A 1 99 ? -11.129 2.290 1.867 1.00 86.38 99 PRO A C 1
ATOM 845 O O . PRO A 1 99 ? -11.615 2.087 2.979 1.00 86.38 99 PRO A O 1
ATOM 848 N N . PHE A 1 100 ? -10.031 3.037 1.699 1.00 88.62 100 PHE A N 1
ATOM 849 C CA . PHE A 1 100 ? -9.348 3.704 2.809 1.00 88.62 100 PHE A CA 1
ATOM 850 C C . PHE A 1 100 ? -10.267 4.698 3.534 1.00 88.62 100 PHE A C 1
ATOM 852 O O . PHE A 1 100 ? -10.446 4.609 4.747 1.00 88.62 100 PHE A O 1
ATOM 859 N N . ASN A 1 101 ? -10.928 5.597 2.798 1.00 87.88 101 ASN A N 1
ATOM 860 C CA . ASN A 1 101 ? -11.836 6.581 3.391 1.00 87.88 101 ASN A CA 1
ATOM 861 C C . ASN A 1 101 ? -13.020 5.917 4.105 1.00 87.88 101 ASN A C 1
ATOM 863 O O . ASN A 1 101 ? -13.427 6.373 5.175 1.00 87.88 101 ASN A O 1
ATOM 867 N N . GLN A 1 102 ? -13.562 4.831 3.545 1.00 87.81 102 GLN A N 1
ATOM 868 C CA . GLN A 1 102 ? -14.639 4.070 4.184 1.00 87.81 102 GLN A CA 1
ATOM 869 C C . GLN A 1 102 ? -14.183 3.418 5.494 1.00 87.81 102 GLN A C 1
ATOM 871 O O . GLN A 1 102 ? -14.928 3.439 6.477 1.00 87.81 102 GLN A O 1
ATOM 876 N N . MET A 1 103 ? -12.964 2.875 5.530 1.00 90.56 103 MET A N 1
ATOM 877 C CA . MET A 1 103 ? -12.365 2.328 6.746 1.00 90.56 103 MET A CA 1
ATOM 878 C C . MET A 1 103 ? -12.158 3.425 7.800 1.00 90.56 103 MET A C 1
ATOM 880 O O . MET A 1 103 ? -12.633 3.275 8.925 1.00 90.56 103 MET A O 1
ATOM 884 N N . CYS A 1 104 ? -11.531 4.548 7.438 1.00 88.44 104 CYS A N 1
ATOM 885 C CA . CYS A 1 104 ? -11.302 5.676 8.347 1.00 88.44 104 CYS A CA 1
ATOM 886 C C . CYS A 1 104 ? -12.615 6.223 8.918 1.00 88.44 104 CYS A C 1
ATOM 888 O O . CYS A 1 104 ? -12.723 6.481 10.115 1.00 88.44 104 CYS A O 1
ATOM 890 N N . PHE A 1 105 ? -13.650 6.337 8.084 1.00 88.38 105 PHE A N 1
ATOM 891 C CA . PHE A 1 105 ? -14.978 6.752 8.524 1.00 88.38 105 PHE A CA 1
ATOM 892 C C . PHE A 1 105 ? -15.604 5.764 9.515 1.00 88.38 105 PHE A C 1
ATOM 894 O O . PHE A 1 105 ? -16.155 6.184 10.533 1.00 88.38 105 PHE A O 1
ATOM 901 N N . ALA A 1 106 ? -15.505 4.4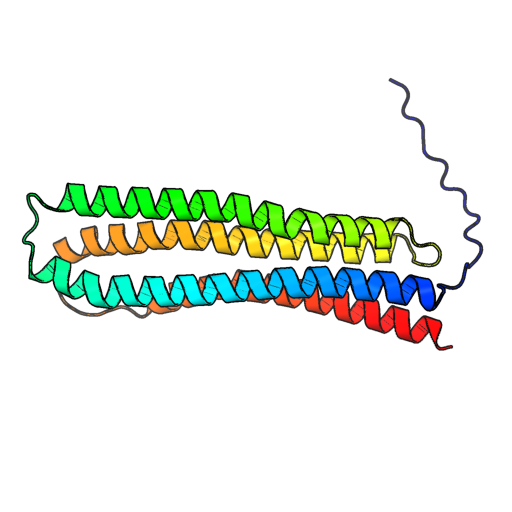58 9.246 1.00 86.94 106 ALA A N 1
ATOM 902 C CA . ALA A 1 106 ? -16.020 3.422 10.139 1.00 86.94 106 ALA A CA 1
ATOM 903 C C . ALA A 1 106 ? -15.306 3.431 11.502 1.00 86.94 106 ALA A C 1
ATOM 905 O O . ALA A 1 106 ? -15.964 3.325 12.536 1.00 86.94 106 ALA A O 1
ATOM 906 N N . VAL A 1 107 ? -13.983 3.613 11.512 1.00 86.88 107 VAL A N 1
ATOM 907 C CA . VAL A 1 107 ? -13.178 3.717 12.739 1.00 86.88 107 VAL A CA 1
ATOM 908 C C . VAL A 1 107 ? -13.537 4.984 13.524 1.00 86.88 107 VAL A C 1
ATOM 910 O O . VAL A 1 107 ? -13.832 4.900 14.716 1.00 86.88 107 VAL A O 1
ATOM 913 N N . ASN A 1 108 ? -13.604 6.143 12.861 1.00 87.75 108 ASN A N 1
ATOM 914 C CA . ASN A 1 108 ? -13.884 7.426 13.515 1.00 87.75 108 ASN A CA 1
ATOM 915 C C . ASN A 1 108 ? -15.285 7.502 14.125 1.00 87.75 108 ASN A C 1
ATOM 917 O O . ASN A 1 108 ? -15.443 8.013 15.233 1.00 87.75 108 ASN A O 1
ATOM 921 N N . LYS A 1 109 ? -16.298 6.963 13.436 1.00 85.19 109 LYS A N 1
ATOM 922 C CA . LYS A 1 109 ? -17.683 6.955 13.930 1.00 85.19 109 LYS A CA 1
ATOM 923 C C . LYS A 1 109 ? -17.958 5.929 15.026 1.00 85.19 109 LYS A C 1
ATOM 925 O O . LYS A 1 109 ? -19.056 5.929 15.576 1.00 85.19 109 LYS A O 1
ATOM 930 N N . THR A 1 110 ? -17.012 5.046 15.327 1.00 82.50 110 THR A N 1
ATOM 931 C CA . THR A 1 110 ? -17.234 3.999 16.320 1.00 82.50 110 THR A CA 1
ATOM 932 C C . THR A 1 110 ? -17.005 4.522 17.733 1.00 82.50 110 THR A C 1
ATOM 934 O O . THR A 1 110 ? -15.929 5.016 18.077 1.00 82.50 110 THR A O 1
ATOM 937 N N . GLU A 1 111 ? -18.032 4.386 18.565 1.00 77.50 111 GLU A N 1
ATOM 938 C CA . GLU A 1 111 ? -17.952 4.599 20.008 1.00 77.50 111 GLU A CA 1
ATOM 939 C C . GLU A 1 111 ? -17.365 3.3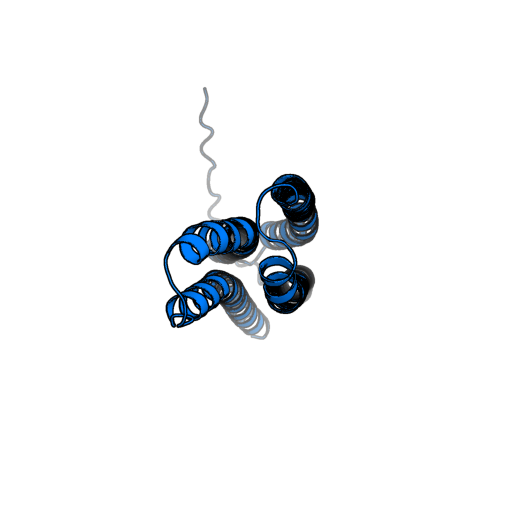53 20.697 1.00 77.50 111 GLU A C 1
ATOM 941 O O . GLU A 1 111 ?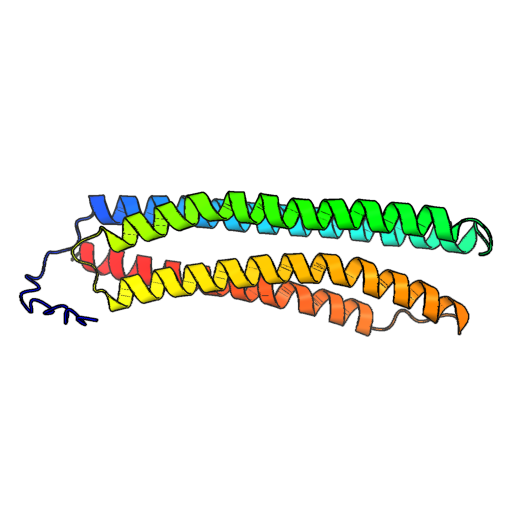 -17.531 2.230 20.217 1.00 77.50 111 GLU A O 1
ATOM 946 N N . GLY A 1 112 ? -16.659 3.538 21.815 1.00 75.69 112 GLY A N 1
ATOM 947 C CA . GLY A 1 112 ? -16.038 2.434 22.564 1.00 75.69 112 GLY A CA 1
ATOM 948 C C . GLY A 1 112 ? -14.635 2.026 22.100 1.00 75.69 112 GLY A C 1
ATOM 949 O O . GLY A 1 112 ? -14.051 1.088 22.641 1.00 75.69 112 GLY A O 1
ATOM 950 N N . ILE A 1 113 ? -14.062 2.742 21.128 1.00 82.94 113 ILE A N 1
ATOM 951 C CA . ILE A 1 113 ? -12.632 2.687 20.794 1.00 82.94 113 ILE A CA 1
ATOM 952 C C . ILE A 1 113 ? -12.007 3.999 21.260 1.00 82.94 113 ILE A C 1
ATOM 954 O O . ILE A 1 113 ? -12.522 5.066 20.930 1.00 82.94 113 ILE A O 1
ATOM 958 N N . SER A 1 114 ? -10.902 3.925 22.004 1.00 85.31 114 SER A N 1
ATOM 959 C CA . SER A 1 114 ? -10.174 5.122 22.426 1.00 85.31 114 SER A CA 1
ATOM 960 C C . SER A 1 114 ? -9.585 5.859 21.227 1.00 85.31 114 SER A C 1
ATOM 962 O O . SER A 1 114 ? -9.100 5.232 20.283 1.00 85.31 114 SER A O 1
ATOM 964 N N . ASP A 1 115 ? -9.558 7.188 21.288 1.00 85.69 115 ASP A N 1
ATOM 965 C CA . ASP A 1 115 ? -9.051 8.011 20.184 1.00 85.69 115 ASP A CA 1
ATOM 966 C C . ASP A 1 115 ? -7.605 7.654 19.815 1.00 85.69 115 ASP A C 1
ATOM 968 O O . ASP A 1 115 ? -7.298 7.478 18.643 1.00 85.69 115 ASP A O 1
ATOM 972 N N . LYS A 1 116 ? -6.759 7.334 20.807 1.00 86.44 116 LYS A N 1
ATOM 973 C CA . LYS A 1 116 ? -5.390 6.833 20.569 1.00 86.44 116 LYS A CA 1
ATOM 974 C C . LYS A 1 116 ? -5.336 5.605 19.649 1.00 86.44 116 LYS A C 1
ATOM 976 O O . LYS A 1 116 ? -4.407 5.472 18.859 1.00 86.44 116 LYS A O 1
ATOM 981 N N . LYS A 1 117 ? -6.299 4.682 19.762 1.00 86.06 117 LYS A N 1
ATOM 982 C CA . LYS A 1 117 ? -6.360 3.477 18.916 1.00 86.06 117 LYS A CA 1
ATOM 983 C C . LYS A 1 117 ? -6.893 3.790 17.524 1.00 86.06 117 LYS A C 1
ATOM 985 O O . LYS A 1 117 ? -6.415 3.206 16.555 1.00 86.06 117 LYS A O 1
ATOM 990 N N . LYS A 1 118 ? -7.863 4.705 17.423 1.00 88.75 118 LYS A N 1
ATOM 991 C CA . LYS A 1 118 ? -8.365 5.195 16.132 1.00 88.75 118 LYS A CA 1
ATOM 992 C C . LYS A 1 118 ? -7.236 5.851 15.347 1.00 88.75 118 LYS A C 1
ATOM 994 O O . LYS A 1 118 ? -6.980 5.451 14.214 1.00 88.75 118 LYS A O 1
ATOM 999 N N . ASP A 1 119 ? -6.515 6.759 15.999 1.00 89.50 119 ASP A N 1
ATOM 1000 C CA . ASP A 1 119 ? -5.368 7.457 15.429 1.00 89.50 119 ASP A CA 1
ATOM 1001 C C . ASP A 1 119 ? -4.285 6.470 15.000 1.00 89.50 119 ASP A C 1
ATOM 1003 O O . ASP A 1 119 ? -3.810 6.545 13.875 1.00 89.50 119 ASP A O 1
ATOM 1007 N N . PHE A 1 120 ? -3.952 5.476 15.832 1.00 90.94 120 PHE A N 1
ATOM 1008 C CA . PHE A 1 120 ? -2.976 4.449 15.459 1.00 90.94 120 PHE A CA 1
ATOM 1009 C C . PHE A 1 120 ? -3.363 3.709 14.166 1.00 90.94 120 PHE A C 1
ATOM 1011 O O . PHE A 1 120 ? -2.542 3.583 13.258 1.00 90.94 120 PHE A O 1
ATOM 1018 N N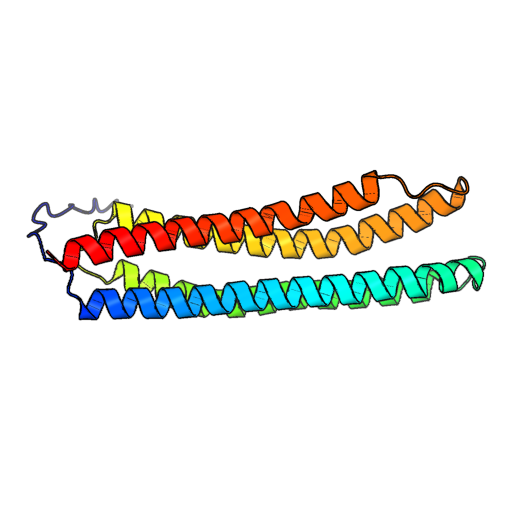 . ILE A 1 121 ? -4.614 3.246 14.056 1.00 87.88 121 ILE A N 1
ATOM 1019 C CA . ILE A 1 121 ? -5.097 2.508 12.876 1.00 87.88 121 ILE A CA 1
ATOM 1020 C C . ILE A 1 121 ? -5.069 3.391 11.626 1.00 87.88 121 ILE A C 1
ATOM 1022 O O . ILE A 1 121 ? -4.636 2.942 10.565 1.00 87.88 121 ILE A O 1
ATOM 1026 N N . ILE A 1 122 ? -5.527 4.638 11.746 1.00 90.12 122 ILE A N 1
ATOM 1027 C CA . ILE A 1 122 ? -5.587 5.583 10.628 1.00 90.12 122 ILE A CA 1
ATOM 1028 C C . ILE A 1 122 ? -4.177 5.972 10.178 1.00 90.12 122 ILE A C 1
ATOM 1030 O O . ILE A 1 122 ? -3.899 5.951 8.978 1.00 90.12 122 ILE A O 1
ATOM 1034 N N . THR A 1 123 ? -3.276 6.266 11.114 1.00 91.38 123 THR A N 1
ATOM 1035 C CA . THR A 1 123 ? -1.879 6.606 10.822 1.00 91.38 123 THR A CA 1
ATOM 1036 C C . THR A 1 123 ? -1.180 5.453 10.118 1.00 91.38 123 THR A C 1
ATOM 1038 O O . THR A 1 123 ? -0.658 5.646 9.026 1.00 91.38 123 THR A O 1
ATOM 1041 N N . LYS A 1 124 ? -1.272 4.224 10.643 1.00 89.62 124 LYS A N 1
ATOM 1042 C CA . LYS A 1 124 ? -0.669 3.051 9.991 1.00 89.62 124 LYS A CA 1
ATOM 1043 C C . LYS A 1 124 ? -1.253 2.754 8.616 1.00 89.62 124 LYS A C 1
ATOM 1045 O O . LYS A 1 124 ? -0.530 2.358 7.707 1.00 89.62 124 LYS A O 1
ATOM 1050 N N . ALA A 1 125 ? -2.548 2.984 8.418 1.00 87.25 125 ALA A N 1
ATOM 1051 C CA . ALA A 1 125 ? -3.151 2.806 7.103 1.00 87.25 125 ALA A CA 1
ATOM 1052 C C . ALA A 1 125 ? -2.712 3.904 6.120 1.00 87.25 125 ALA A C 1
ATOM 1054 O O . ALA A 1 125 ? -2.595 3.644 4.924 1.00 87.25 125 ALA A O 1
ATOM 1055 N N . THR A 1 126 ? -2.447 5.113 6.619 1.00 88.31 126 THR A N 1
ATOM 1056 C CA . THR A 1 126 ? -1.897 6.223 5.831 1.00 88.31 126 THR A CA 1
ATOM 1057 C C . THR A 1 126 ? -0.459 5.925 5.413 1.00 88.31 126 THR A C 1
ATOM 1059 O O . THR A 1 126 ? -0.174 5.961 4.220 1.00 88.31 126 THR A O 1
ATOM 1062 N N . GLU A 1 127 ? 0.397 5.522 6.356 1.00 87.06 127 GLU A N 1
ATOM 1063 C CA . GLU A 1 127 ? 1.787 5.113 6.099 1.00 87.06 127 GLU A CA 1
ATOM 1064 C C . GLU A 1 127 ? 1.852 3.968 5.076 1.00 87.06 127 GLU A C 1
ATOM 1066 O O . GLU A 1 127 ? 2.567 4.056 4.082 1.00 87.06 127 GLU A O 1
ATOM 1071 N N . SER A 1 128 ? 1.014 2.937 5.229 1.00 86.00 128 SER A N 1
ATOM 1072 C CA . SER A 1 128 ? 0.943 1.819 4.278 1.00 86.00 128 SER A CA 1
ATOM 1073 C C . SER A 1 128 ? 0.572 2.266 2.853 1.00 86.00 128 SER A C 1
ATOM 1075 O O . SER A 1 128 ? 1.167 1.811 1.871 1.00 86.00 128 SER A O 1
ATOM 1077 N N . ASN A 1 129 ? -0.381 3.196 2.723 1.00 84.88 129 ASN A N 1
ATOM 1078 C CA . ASN A 1 129 ? -0.748 3.778 1.432 1.00 84.88 129 ASN A CA 1
ATOM 1079 C C . ASN A 1 129 ? 0.392 4.603 0.826 1.00 84.88 129 ASN A C 1
ATOM 1081 O O . ASN A 1 129 ? 0.580 4.581 -0.390 1.00 84.88 129 ASN A O 1
ATOM 1085 N N . GLU A 1 130 ? 1.133 5.350 1.643 1.00 84.31 130 GLU A N 1
ATOM 1086 C CA . GLU A 1 130 ? 2.290 6.124 1.191 1.00 84.31 130 GLU A CA 1
ATOM 1087 C C . GLU A 1 130 ? 3.418 5.209 0.727 1.00 84.31 130 GLU A C 1
ATOM 1089 O O . GLU A 1 130 ? 3.895 5.373 -0.394 1.00 84.31 130 GLU A O 1
ATOM 1094 N N . HIS A 1 131 ? 3.752 4.176 1.502 1.00 83.12 131 HIS A N 1
ATOM 1095 C CA . HIS A 1 131 ? 4.726 3.157 1.117 1.00 83.12 131 HIS A CA 1
ATOM 1096 C C . HIS A 1 131 ? 4.352 2.486 -0.214 1.00 83.12 131 HIS A C 1
ATOM 1098 O O . HIS A 1 131 ? 5.193 2.372 -1.107 1.00 83.12 131 HIS A O 1
ATOM 1104 N N . CYS A 1 132 ? 3.075 2.136 -0.408 1.00 79.19 132 CYS A N 1
ATOM 1105 C CA . CYS A 1 132 ? 2.589 1.565 -1.667 1.00 79.19 132 CYS A CA 1
ATOM 1106 C C . CYS A 1 132 ? 2.701 2.543 -2.855 1.00 79.19 132 CYS A C 1
ATOM 1108 O O . CYS A 1 132 ? 3.023 2.131 -3.970 1.00 79.19 132 CYS A O 1
ATOM 1110 N N . LYS A 1 133 ? 2.459 3.842 -2.642 1.00 77.50 133 LYS A N 1
ATOM 1111 C CA . LYS A 1 133 ? 2.635 4.880 -3.676 1.00 77.50 133 LYS A CA 1
ATOM 1112 C C . LYS A 1 133 ? 4.102 5.153 -3.982 1.00 77.50 133 LYS A C 1
ATOM 1114 O O . LYS A 1 133 ? 4.467 5.403 -5.128 1.00 77.50 133 LYS A O 1
ATOM 1119 N N . GLU A 1 134 ? 4.966 5.121 -2.977 1.00 75.31 134 GLU A N 1
ATOM 1120 C CA . GLU A 1 134 ? 6.399 5.279 -3.194 1.00 75.31 134 GLU A CA 1
ATOM 1121 C C . GLU A 1 134 ? 6.972 4.140 -4.028 1.00 75.31 134 GLU A C 1
ATOM 1123 O O . GLU A 1 134 ? 7.778 4.400 -4.922 1.00 75.31 134 GLU A O 1
ATOM 1128 N N . THR A 1 135 ? 6.527 2.902 -3.792 1.00 71.38 135 THR A N 1
ATOM 1129 C CA . THR A 1 135 ? 6.857 1.752 -4.641 1.00 71.38 135 THR A CA 1
ATOM 1130 C C . THR A 1 135 ? 6.554 2.050 -6.111 1.00 71.38 135 THR A C 1
ATOM 1132 O O . THR A 1 135 ? 7.396 1.803 -6.972 1.00 71.38 135 THR A O 1
ATOM 1135 N N . LEU A 1 136 ? 5.398 2.650 -6.406 1.00 66.00 136 LEU A N 1
ATOM 1136 C CA . LEU A 1 136 ? 4.984 2.969 -7.774 1.00 66.00 136 LEU A CA 1
ATOM 1137 C C . LEU A 1 136 ? 5.865 3.992 -8.464 1.00 66.00 136 LEU A C 1
ATOM 1139 O O . LEU A 1 136 ? 6.332 3.779 -9.585 1.00 66.00 136 LEU A O 1
ATOM 1143 N N . LYS A 1 137 ? 6.118 5.098 -7.770 1.00 68.31 137 LYS A N 1
ATOM 1144 C CA . LYS A 1 137 ? 6.979 6.163 -8.281 1.00 68.31 137 LYS A CA 1
ATOM 1145 C C . LYS A 1 137 ? 8.390 5.642 -8.527 1.00 68.31 137 LYS A C 1
ATOM 1147 O O . LYS A 1 137 ? 8.978 5.919 -9.572 1.00 68.31 137 LYS A O 1
ATOM 1152 N N . LYS A 1 138 ? 8.910 4.840 -7.593 1.00 67.25 138 LYS A N 1
ATOM 1153 C CA . LYS A 1 138 ? 10.240 4.233 -7.700 1.00 67.25 138 LYS A CA 1
ATOM 1154 C C . LYS A 1 138 ? 10.305 3.236 -8.866 1.00 67.25 138 LYS A C 1
ATOM 1156 O O . LYS A 1 138 ? 11.276 3.287 -9.613 1.00 67.25 138 LYS A O 1
ATOM 1161 N N . PHE A 1 139 ? 9.258 2.444 -9.129 1.00 63.94 139 PHE A N 1
ATOM 1162 C CA . PHE A 1 139 ? 9.198 1.562 -10.309 1.00 63.94 139 PHE A CA 1
ATOM 1163 C C . PHE A 1 139 ? 9.296 2.303 -11.652 1.00 63.94 139 PHE A C 1
ATOM 1165 O O . PHE A 1 139 ? 10.013 1.857 -12.554 1.00 63.94 139 PHE A O 1
ATOM 1172 N N . GLY A 1 140 ? 8.625 3.452 -11.784 1.00 59.28 140 GLY A N 1
ATOM 1173 C CA . GLY A 1 140 ? 8.723 4.287 -12.985 1.00 59.28 140 GLY A CA 1
ATOM 1174 C C . GLY A 1 140 ? 10.136 4.836 -13.213 1.00 59.28 140 GLY A C 1
ATOM 1175 O O . GLY A 1 140 ? 10.640 4.801 -14.332 1.00 59.28 140 GLY A O 1
ATOM 1176 N N . ILE A 1 141 ? 10.805 5.280 -12.144 1.00 59.88 141 ILE A N 1
ATOM 1177 C CA . ILE A 1 141 ? 12.151 5.873 -12.204 1.00 59.88 141 ILE A CA 1
ATOM 1178 C C . ILE A 1 141 ? 13.227 4.830 -12.542 1.00 59.88 141 ILE A C 1
ATOM 1180 O O . ILE A 1 141 ? 14.144 5.131 -13.301 1.00 59.88 141 ILE A O 1
ATOM 1184 N N . ILE A 1 142 ? 13.112 3.595 -12.042 1.00 57.12 142 ILE A N 1
ATOM 1185 C CA . ILE A 1 142 ? 14.063 2.511 -12.358 1.00 57.12 142 ILE A CA 1
ATOM 1186 C C . ILE A 1 142 ? 14.090 2.234 -13.842 1.00 57.12 142 ILE A C 1
ATOM 1188 O O . ILE A 1 142 ? 15.164 2.175 -14.415 1.00 57.12 142 ILE A O 1
ATOM 1192 N N . THR A 1 143 ? 12.921 2.090 -14.463 1.00 57.19 143 THR A N 1
ATOM 1193 C CA . THR A 1 143 ? 12.817 1.765 -15.888 1.00 57.19 143 THR A CA 1
ATOM 1194 C C . THR A 1 143 ? 13.623 2.748 -16.742 1.00 57.19 143 THR A C 1
ATOM 1196 O O . THR A 1 143 ? 14.271 2.352 -17.706 1.00 57.19 143 THR A O 1
ATOM 1199 N N . ILE A 1 144 ? 13.654 4.017 -16.329 1.00 55.03 144 ILE A N 1
ATOM 1200 C CA . ILE A 1 144 ? 14.464 5.074 -16.935 1.00 55.03 144 ILE A CA 1
ATOM 1201 C C . ILE A 1 144 ? 15.935 4.909 -16.571 1.00 55.03 144 ILE A C 1
ATOM 1203 O O . ILE A 1 144 ? 16.786 4.907 -17.451 1.00 55.03 144 ILE A O 1
ATOM 1207 N N . ALA A 1 145 ? 16.247 4.779 -15.280 1.00 55.59 145 ALA A N 1
ATOM 1208 C CA . ALA A 1 145 ? 17.619 4.722 -14.799 1.00 55.59 145 ALA A CA 1
ATOM 1209 C C . ALA A 1 145 ? 18.360 3.498 -15.349 1.00 55.59 145 ALA A C 1
ATOM 1211 O O . ALA A 1 145 ? 19.479 3.648 -15.818 1.00 55.59 145 ALA A O 1
ATOM 1212 N N . THR A 1 146 ? 17.744 2.312 -15.368 1.00 58.53 146 THR A N 1
ATOM 1213 C CA . THR A 1 146 ? 18.373 1.088 -15.888 1.00 58.53 146 THR A CA 1
ATOM 1214 C C . THR A 1 146 ? 18.587 1.162 -17.397 1.00 58.53 146 THR A C 1
ATOM 1216 O O . THR A 1 146 ? 19.620 0.705 -17.873 1.00 58.53 146 THR A O 1
ATOM 1219 N N . GLU A 1 147 ? 17.669 1.765 -18.159 1.00 55.97 147 GLU A N 1
ATOM 1220 C CA . GLU A 1 147 ? 17.828 1.916 -19.615 1.00 55.97 147 GLU A CA 1
ATOM 1221 C C . GLU A 1 147 ? 18.796 3.041 -20.001 1.00 55.97 147 GLU A C 1
ATOM 1223 O O . GLU A 1 147 ? 19.609 2.870 -20.913 1.00 55.97 147 GLU A O 1
ATOM 1228 N N . LEU A 1 148 ? 18.789 4.164 -19.275 1.00 53.44 148 LEU A N 1
ATOM 1229 C CA . LEU A 1 148 ? 19.784 5.225 -19.444 1.00 53.44 148 LEU A CA 1
ATOM 1230 C C . LEU A 1 148 ? 21.181 4.724 -19.064 1.00 53.44 148 LEU A C 1
ATOM 1232 O O . LEU A 1 148 ? 22.117 4.926 -19.834 1.00 53.44 148 LEU A O 1
ATOM 1236 N N . PHE A 1 149 ? 21.329 4.012 -17.940 1.00 53.81 149 PHE A N 1
ATOM 1237 C CA . PHE A 1 149 ? 22.615 3.439 -17.537 1.00 53.81 149 PHE A CA 1
ATOM 1238 C C . PHE A 1 149 ? 23.089 2.351 -18.498 1.00 53.81 149 PHE A C 1
ATOM 1240 O O . PHE A 1 149 ? 24.262 2.357 -18.854 1.00 53.81 149 PHE A O 1
ATOM 1247 N N . LYS A 1 150 ? 22.217 1.461 -18.992 1.00 54.38 150 LYS A N 1
ATOM 1248 C CA . LYS A 1 150 ? 22.600 0.478 -20.022 1.00 54.38 150 LYS A CA 1
ATOM 1249 C C . LYS A 1 150 ? 23.027 1.153 -21.321 1.00 54.38 150 LYS A C 1
ATOM 1251 O O . LYS A 1 150 ? 24.016 0.734 -21.917 1.00 54.38 150 LYS A O 1
ATOM 1256 N N . SER A 1 151 ? 22.344 2.220 -21.728 1.00 50.75 151 SER A N 1
ATOM 1257 C CA . SER A 1 151 ? 22.701 2.994 -22.923 1.00 50.75 151 SER A CA 1
ATOM 1258 C C . SER A 1 151 ? 24.028 3.749 -22.762 1.00 50.75 151 SER A C 1
ATOM 1260 O O . SER A 1 151 ? 24.808 3.805 -23.710 1.00 50.75 151 SER A O 1
ATOM 1262 N N . PHE A 1 152 ? 24.331 4.264 -21.564 1.00 45.91 152 PHE A N 1
ATOM 1263 C CA . PHE A 1 152 ? 25.604 4.929 -21.255 1.00 45.91 152 PHE A CA 1
ATOM 1264 C C . PHE A 1 152 ? 26.770 3.944 -21.050 1.00 45.91 152 PHE A C 1
ATOM 1266 O O . PHE A 1 152 ? 27.864 4.175 -21.558 1.00 45.91 152 PHE A O 1
ATOM 1273 N N . ILE A 1 153 ? 26.558 2.824 -20.349 1.00 46.19 153 ILE A N 1
ATOM 1274 C CA . ILE A 1 153 ? 27.610 1.844 -20.020 1.00 46.19 153 ILE A CA 1
ATOM 1275 C C . ILE A 1 153 ? 27.957 0.956 -21.220 1.00 46.19 153 ILE A C 1
ATOM 1277 O O . ILE A 1 153 ? 29.125 0.601 -21.388 1.00 46.19 153 ILE A O 1
ATOM 1281 N N . LYS A 1 154 ? 27.008 0.651 -22.122 1.00 45.97 154 LYS A N 1
ATOM 1282 C CA . LYS A 1 154 ? 27.319 -0.105 -23.353 1.00 45.97 154 LYS A CA 1
ATOM 1283 C C . LYS A 1 154 ? 28.284 0.650 -24.284 1.00 45.97 154 LYS A C 1
ATOM 1285 O O . LYS A 1 154 ? 28.871 0.042 -25.173 1.00 45.97 154 LYS A O 1
ATOM 1290 N N . SER A 1 155 ? 28.508 1.944 -24.041 1.00 45.69 155 SER A N 1
ATOM 1291 C CA . SER A 1 155 ? 29.556 2.730 -24.695 1.00 45.69 155 SER A CA 1
ATOM 1292 C C . SER A 1 155 ? 30.971 2.466 -24.154 1.00 45.69 155 SER A C 1
ATOM 1294 O O . SER A 1 155 ? 31.913 2.958 -24.773 1.00 45.69 155 SER A O 1
ATOM 1296 N N . GLN A 1 156 ? 31.162 1.758 -23.026 1.00 40.28 156 GLN A N 1
ATOM 1297 C CA . GLN A 1 156 ? 32.466 1.750 -22.343 1.00 40.28 156 GLN A CA 1
ATOM 1298 C C . GLN A 1 156 ? 33.150 0.415 -22.015 1.00 40.28 156 GLN A C 1
ATOM 1300 O O . GLN A 1 156 ? 34.365 0.490 -21.859 1.00 40.28 156 GLN A O 1
ATOM 1305 N N . LYS A 1 157 ? 32.512 -0.768 -21.954 1.00 39.66 157 LYS A N 1
ATOM 1306 C CA . LYS A 1 157 ? 33.196 -2.096 -22.008 1.00 39.66 157 LYS A CA 1
ATOM 1307 C C . LYS A 1 157 ? 32.242 -3.269 -21.759 1.00 39.66 157 LYS A C 1
ATOM 1309 O O . LYS A 1 157 ? 31.224 -3.125 -21.089 1.00 39.66 157 LYS A O 1
ATOM 1314 N N . GLU A 1 158 ? 32.610 -4.422 -22.312 1.00 47.06 158 GLU A N 1
ATOM 1315 C CA . GLU A 1 158 ? 31.969 -5.726 -22.123 1.00 47.06 158 GLU A CA 1
ATOM 1316 C C . GLU A 1 158 ? 32.076 -6.270 -20.685 1.00 47.06 158 GLU A C 1
ATOM 1318 O O . GLU A 1 158 ? 33.071 -6.071 -19.994 1.00 47.06 158 GLU A O 1
ATOM 1323 N N . GLU A 1 159 ? 31.027 -7.012 -20.316 1.00 52.66 159 GLU A N 1
ATOM 1324 C CA . GLU A 1 159 ? 30.992 -8.138 -19.372 1.00 52.66 159 GLU A CA 1
ATOM 1325 C C . GLU A 1 159 ? 31.457 -7.932 -17.921 1.00 52.66 159 GLU A C 1
ATOM 1327 O O . GLU A 1 159 ? 32.576 -8.241 -17.524 1.00 52.66 159 GLU A O 1
ATOM 1332 N N . LYS A 1 160 ? 30.489 -7.593 -17.066 1.00 43.03 160 LYS A N 1
ATOM 1333 C CA . LYS A 1 160 ? 29.921 -8.507 -16.054 1.00 43.03 160 LYS A CA 1
ATOM 1334 C C . LYS A 1 160 ? 28.715 -7.801 -15.444 1.00 43.03 160 LYS A C 1
ATOM 1336 O O . LYS A 1 160 ? 28.859 -6.706 -14.912 1.00 43.03 160 LYS A O 1
ATOM 1341 N N . GLY A 1 161 ? 27.528 -8.396 -15.583 1.00 48.53 161 GLY A N 1
ATOM 1342 C CA . GLY A 1 161 ? 26.335 -7.932 -14.874 1.00 48.53 161 GLY A CA 1
ATOM 1343 C C . GLY A 1 161 ? 26.654 -7.942 -13.387 1.00 48.53 161 GLY A C 1
ATOM 1344 O O . GLY A 1 161 ? 26.926 -8.996 -12.823 1.00 48.53 161 GLY A O 1
ATOM 1345 N N . THR A 1 162 ? 26.784 -6.759 -12.809 1.00 47.22 162 THR A N 1
ATOM 1346 C CA . THR A 1 162 ? 27.245 -6.570 -11.443 1.00 47.22 162 THR A CA 1
ATOM 1347 C C . THR A 1 162 ? 26.091 -6.804 -10.475 1.00 47.22 162 THR A C 1
ATOM 1349 O O . THR A 1 162 ? 24.981 -6.333 -10.722 1.00 47.22 162 THR A O 1
ATOM 1352 N N . ASP A 1 163 ? 26.381 -7.450 -9.339 1.00 55.94 163 ASP A N 1
ATOM 1353 C CA . ASP A 1 163 ? 25.484 -7.683 -8.185 1.00 55.94 163 ASP A CA 1
ATOM 1354 C C . ASP A 1 163 ? 24.654 -6.448 -7.771 1.00 55.94 163 ASP A C 1
ATOM 1356 O O . ASP A 1 163 ? 23.602 -6.552 -7.143 1.00 55.94 163 ASP A O 1
ATOM 1360 N N . TRP A 1 164 ? 25.110 -5.255 -8.155 1.00 52.19 164 TRP A N 1
ATOM 1361 C CA . TRP A 1 164 ? 24.434 -3.973 -7.996 1.00 52.19 164 TRP A CA 1
ATOM 1362 C C . TRP A 1 164 ? 23.067 -3.878 -8.686 1.00 52.19 164 TRP A C 1
ATOM 1364 O O . TRP A 1 164 ? 22.168 -3.253 -8.123 1.00 52.19 164 TRP A O 1
ATOM 1374 N N . GLU A 1 165 ? 22.876 -4.479 -9.868 1.00 55.66 165 GLU A N 1
ATOM 1375 C CA . GLU A 1 165 ? 21.559 -4.490 -10.526 1.00 55.66 165 GLU A CA 1
ATOM 1376 C C . GLU A 1 165 ? 20.554 -5.298 -9.689 1.00 55.66 165 GLU A C 1
ATOM 1378 O O . GLU A 1 165 ? 19.442 -4.831 -9.449 1.00 55.66 165 GLU A O 1
ATOM 1383 N N . GLU A 1 166 ? 20.961 -6.454 -9.160 1.00 56.50 166 GLU A N 1
ATOM 1384 C CA . GLU A 1 166 ? 20.125 -7.313 -8.307 1.00 56.50 166 GLU A CA 1
ATOM 1385 C C . GLU A 1 166 ? 19.866 -6.692 -6.920 1.00 56.50 166 GLU A C 1
ATOM 1387 O O . GLU A 1 166 ? 18.740 -6.733 -6.414 1.00 56.50 166 GLU A O 1
ATOM 1392 N N . LEU A 1 167 ? 20.866 -6.029 -6.329 1.00 58.28 167 LEU A N 1
ATOM 1393 C CA . LEU A 1 167 ? 20.731 -5.258 -5.086 1.00 58.28 167 LEU A CA 1
ATOM 1394 C C . LEU A 1 167 ? 19.776 -4.069 -5.234 1.00 58.28 167 LEU A C 1
ATOM 1396 O O . LEU A 1 167 ? 18.981 -3.801 -4.327 1.00 58.28 167 LEU A O 1
ATOM 1400 N N . MET A 1 168 ? 19.800 -3.381 -6.381 1.00 59.69 168 MET A N 1
ATOM 1401 C CA . MET A 1 168 ? 18.798 -2.361 -6.677 1.00 59.69 168 MET A CA 1
ATOM 1402 C C . MET A 1 168 ? 17.407 -2.990 -6.720 1.00 59.69 168 MET A C 1
ATOM 1404 O O . MET A 1 168 ? 16.522 -2.482 -6.038 1.00 59.69 168 MET A O 1
ATOM 1408 N N . VAL A 1 169 ? 17.215 -4.131 -7.393 1.00 61.84 169 VAL A N 1
ATOM 1409 C CA . VAL A 1 169 ? 15.919 -4.842 -7.427 1.00 61.84 169 VAL A CA 1
ATOM 1410 C C . VAL A 1 169 ? 15.386 -5.156 -6.020 1.00 61.84 169 VAL A C 1
ATOM 1412 O O . VAL A 1 169 ? 14.221 -4.875 -5.728 1.00 61.84 169 VAL A O 1
ATOM 1415 N N . LEU A 1 170 ? 16.239 -5.656 -5.120 1.00 63.16 170 LEU A N 1
ATOM 1416 C CA . LEU A 1 170 ? 15.885 -5.940 -3.722 1.00 63.16 170 LEU A CA 1
ATOM 1417 C C . LEU A 1 170 ? 15.422 -4.695 -2.952 1.00 63.16 170 LEU A C 1
ATOM 1419 O O . LEU A 1 170 ? 14.468 -4.770 -2.174 1.00 63.16 170 LEU A O 1
ATOM 1423 N N . SER A 1 171 ? 16.036 -3.534 -3.200 1.00 64.88 171 SER A N 1
ATOM 1424 C CA . SER A 1 171 ? 15.666 -2.275 -2.538 1.00 64.88 171 SER A CA 1
ATOM 1425 C C . SER A 1 171 ? 14.224 -1.825 -2.831 1.00 64.88 171 SER A C 1
ATOM 1427 O O . SER A 1 171 ? 13.633 -1.089 -2.042 1.00 64.88 171 SER A O 1
ATOM 1429 N N . TYR A 1 172 ? 13.603 -2.317 -3.909 1.00 64.69 172 TYR A N 1
ATOM 1430 C CA . TYR A 1 172 ? 12.221 -1.976 -4.277 1.00 64.69 172 TYR A CA 1
ATOM 1431 C C . TYR A 1 172 ? 11.167 -2.858 -3.623 1.00 64.69 172 TYR A C 1
ATOM 1433 O O . TYR A 1 172 ? 9.999 -2.471 -3.549 1.00 64.69 172 TYR A O 1
ATOM 1441 N N . LEU A 1 173 ? 11.573 -4.007 -3.084 1.00 70.50 173 LEU A N 1
ATOM 1442 C CA . LEU A 1 173 ? 10.711 -4.795 -2.212 1.00 70.50 173 LEU A CA 1
ATOM 1443 C C . LEU A 1 173 ? 10.582 -4.143 -0.832 1.00 70.50 173 LEU A C 1
ATOM 1445 O O . LEU A 1 173 ? 9.597 -4.381 -0.142 1.00 70.50 173 LEU A O 1
ATOM 1449 N N . VAL A 1 174 ? 11.518 -3.268 -0.449 1.00 75.81 174 VAL A N 1
ATOM 1450 C CA . VAL A 1 174 ? 11.552 -2.645 0.880 1.00 75.81 174 VAL A CA 1
ATOM 1451 C C . VAL A 1 174 ? 10.261 -1.879 1.205 1.00 75.81 174 VAL A C 1
ATOM 1453 O O . VAL A 1 174 ? 9.658 -2.192 2.233 1.00 75.81 174 VAL A O 1
ATOM 1456 N N . PRO A 1 175 ? 9.740 -0.957 0.368 1.00 77.00 175 PRO A N 1
ATOM 1457 C CA . PRO A 1 175 ? 8.498 -0.265 0.707 1.00 77.00 175 PRO A CA 1
ATOM 1458 C C . PRO A 1 175 ? 7.265 -1.186 0.632 1.00 77.00 175 PRO A C 1
ATOM 1460 O O . PRO A 1 175 ? 6.301 -0.961 1.356 1.00 77.00 175 PRO A O 1
ATOM 1463 N N . ILE A 1 176 ? 7.303 -2.277 -0.149 1.00 79.12 176 ILE A N 1
ATOM 1464 C CA . ILE A 1 176 ? 6.249 -3.312 -0.127 1.00 79.12 176 ILE A CA 1
ATOM 1465 C C . ILE A 1 176 ? 6.255 -4.045 1.221 1.00 79.12 176 ILE A C 1
ATOM 1467 O O . ILE A 1 176 ? 5.196 -4.255 1.814 1.00 79.12 176 ILE A O 1
ATOM 1471 N N . CYS A 1 177 ? 7.438 -4.399 1.729 1.00 82.06 177 CYS A N 1
ATOM 1472 C CA . CYS A 1 177 ? 7.599 -5.008 3.046 1.00 82.06 177 CYS A CA 1
ATOM 1473 C C . CYS A 1 177 ? 7.088 -4.080 4.152 1.00 82.06 177 CYS A C 1
ATOM 1475 O O . CYS A 1 177 ? 6.356 -4.538 5.027 1.00 82.06 177 CYS A O 1
ATOM 1477 N N . PHE A 1 178 ? 7.401 -2.782 4.087 1.00 84.62 178 PHE A N 1
ATOM 1478 C CA . PHE A 1 178 ? 6.871 -1.801 5.036 1.00 84.62 178 PHE A CA 1
ATOM 1479 C C . PHE A 1 178 ? 5.348 -1.655 4.929 1.00 84.62 178 PHE A C 1
ATOM 1481 O O . PHE A 1 178 ? 4.664 -1.734 5.947 1.00 84.62 178 PHE A O 1
ATOM 1488 N N . ALA A 1 179 ? 4.790 -1.566 3.717 1.00 84.75 179 ALA A N 1
ATOM 1489 C CA . ALA A 1 179 ? 3.342 -1.516 3.522 1.00 84.75 179 ALA A CA 1
ATOM 1490 C C . ALA A 1 179 ? 2.635 -2.745 4.121 1.00 84.75 179 ALA A C 1
ATOM 1492 O O . ALA A 1 179 ? 1.612 -2.599 4.792 1.00 84.75 179 ALA A O 1
ATOM 1493 N N . ALA A 1 180 ? 3.188 -3.946 3.923 1.00 86.75 180 ALA A N 1
ATOM 1494 C CA . ALA A 1 180 ? 2.666 -5.182 4.503 1.00 86.75 180 ALA A CA 1
ATOM 1495 C C . ALA A 1 180 ? 2.816 -5.221 6.034 1.00 86.75 180 ALA A C 1
ATOM 1497 O O . ALA A 1 180 ? 1.908 -5.678 6.734 1.00 86.75 180 ALA A O 1
ATOM 1498 N N . PHE A 1 181 ? 3.934 -4.715 6.559 1.00 89.00 181 PHE A N 1
ATOM 1499 C CA . PHE A 1 181 ? 4.196 -4.624 7.991 1.00 89.00 181 PHE A CA 1
ATOM 1500 C C . PHE A 1 181 ? 3.201 -3.695 8.700 1.00 89.00 181 PHE A C 1
ATOM 1502 O O . PHE A 1 181 ? 2.618 -4.084 9.711 1.00 89.00 181 PHE A O 1
ATOM 1509 N N . ASP A 1 182 ? 2.918 -2.517 8.142 1.00 87.88 182 ASP A N 1
ATOM 1510 C CA . ASP A 1 182 ? 1.939 -1.581 8.709 1.00 87.88 182 ASP A CA 1
ATOM 1511 C C . ASP A 1 182 ? 0.527 -2.187 8.757 1.00 87.88 182 ASP A C 1
ATOM 1513 O O . ASP A 1 182 ? -0.196 -2.054 9.748 1.00 87.88 182 ASP A O 1
ATOM 1517 N N . ILE A 1 183 ? 0.145 -2.937 7.721 1.00 88.75 183 ILE A N 1
ATOM 1518 C CA . ILE A 1 183 ? -1.131 -3.662 7.679 1.00 88.75 183 ILE A CA 1
ATOM 1519 C C . ILE A 1 183 ? -1.189 -4.762 8.739 1.00 88.75 183 ILE A C 1
ATOM 1521 O O . ILE A 1 183 ? -2.224 -4.954 9.386 1.00 88.75 183 ILE A O 1
ATOM 1525 N N . TRP A 1 184 ? -0.082 -5.471 8.953 1.00 91.00 184 TRP A N 1
ATOM 1526 C CA . TRP A 1 184 ? 0.019 -6.468 10.011 1.00 91.00 184 TRP A CA 1
ATOM 1527 C C . TRP A 1 184 ? -0.128 -5.845 11.405 1.00 91.00 184 TRP A C 1
ATOM 1529 O O . TRP A 1 184 ? -0.848 -6.399 12.239 1.00 91.00 184 TRP A O 1
ATOM 1539 N N . LEU A 1 185 ? 0.457 -4.667 11.646 1.00 90.56 185 LEU A N 1
ATOM 1540 C CA . LEU A 1 185 ? 0.279 -3.929 12.901 1.00 90.56 185 LEU A CA 1
ATOM 1541 C C . LEU A 1 185 ? -1.189 -3.553 13.146 1.00 90.56 185 LEU A C 1
ATOM 1543 O O . LEU A 1 185 ? -1.699 -3.750 14.252 1.00 90.56 185 LEU A O 1
ATOM 1547 N N . ILE A 1 186 ? -1.900 -3.081 12.116 1.00 89.00 186 ILE A N 1
ATOM 1548 C CA . ILE A 1 186 ? -3.342 -2.801 12.219 1.00 89.00 186 ILE A CA 1
ATOM 1549 C C . ILE A 1 186 ? -4.115 -4.082 12.546 1.00 89.00 186 ILE A C 1
ATOM 1551 O O . ILE A 1 186 ? -4.981 -4.081 13.424 1.00 89.00 186 ILE A O 1
ATOM 1555 N N . TYR A 1 187 ? -3.791 -5.191 11.877 1.00 90.50 187 TYR A N 1
ATOM 1556 C CA . TYR A 1 187 ? -4.438 -6.477 12.124 1.00 90.50 187 TYR A CA 1
ATOM 1557 C C . TYR A 1 187 ? -4.244 -6.954 13.568 1.00 90.50 187 TYR A C 1
ATOM 1559 O O . TYR A 1 187 ? -5.203 -7.397 14.204 1.00 90.50 187 TYR A O 1
ATOM 1567 N N . GLN A 1 188 ? -3.033 -6.830 14.119 1.00 91.56 188 GLN A N 1
ATOM 1568 C CA . GLN A 1 188 ? -2.782 -7.152 15.523 1.00 91.56 188 GLN A CA 1
ATOM 1569 C C . GLN A 1 188 ? -3.634 -6.302 1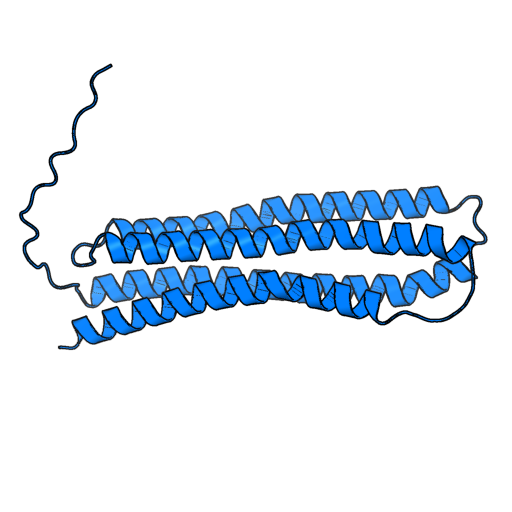6.466 1.00 91.56 188 GLN A C 1
ATOM 1571 O O . GLN A 1 188 ? -4.210 -6.832 17.419 1.00 91.56 188 GLN A O 1
ATOM 1576 N N . GLU A 1 189 ? -3.745 -5.001 16.204 1.00 88.94 189 GLU A N 1
ATOM 1577 C CA . GLU A 1 189 ? -4.533 -4.103 17.047 1.00 88.94 189 GLU A CA 1
ATOM 1578 C C . GLU A 1 189 ? -6.034 -4.432 16.976 1.00 88.94 189 GLU A C 1
ATOM 1580 O O . GLU A 1 189 ? -6.708 -4.502 18.008 1.00 88.94 189 GLU A O 1
ATOM 1585 N N . LEU A 1 190 ? -6.547 -4.771 15.787 1.00 87.81 190 LEU A N 1
ATOM 1586 C CA . LEU A 1 190 ? -7.907 -5.293 15.614 1.00 87.81 190 LEU A CA 1
ATOM 1587 C C . LEU A 1 190 ? -8.128 -6.590 16.410 1.00 87.81 190 LEU A C 1
ATOM 1589 O O . LEU A 1 190 ? -9.157 -6.738 17.070 1.00 87.81 190 LEU A O 1
ATOM 1593 N N . GLN A 1 191 ? -7.164 -7.516 16.416 1.00 88.00 191 GLN A N 1
ATOM 1594 C CA . GLN A 1 191 ? -7.265 -8.758 17.194 1.00 88.00 191 GLN A CA 1
ATOM 1595 C C . GLN A 1 191 ? -7.272 -8.509 18.707 1.00 88.00 191 GLN A C 1
ATOM 1597 O O . GLN A 1 191 ? -8.052 -9.142 19.424 1.00 88.00 191 GLN A O 1
ATOM 1602 N N . LYS A 1 192 ? -6.465 -7.565 19.208 1.00 87.62 192 LYS A N 1
ATOM 1603 C CA . LYS A 1 192 ? -6.509 -7.158 20.623 1.00 87.62 192 LYS A CA 1
ATOM 1604 C C . LYS A 1 192 ? -7.886 -6.603 20.994 1.00 87.62 192 LYS A C 1
ATOM 1606 O O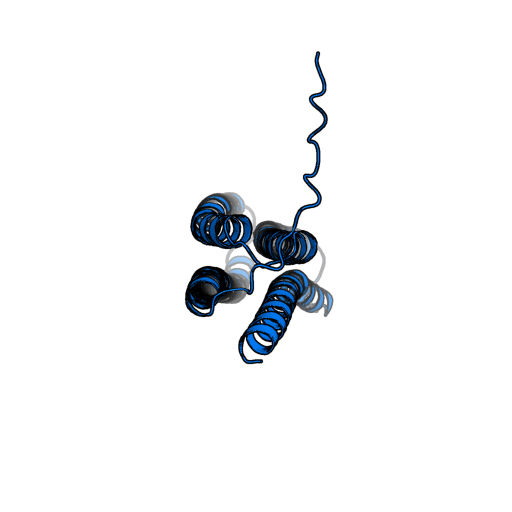 . LYS A 1 192 ? -8.439 -6.993 22.020 1.00 87.62 192 LYS A O 1
ATOM 1611 N N . MET A 1 193 ? -8.472 -5.764 20.136 1.00 84.44 193 MET A N 1
ATOM 1612 C CA . MET A 1 193 ? -9.826 -5.234 20.344 1.00 84.44 193 MET A CA 1
ATOM 1613 C C . MET A 1 193 ? -10.889 -6.339 20.331 1.00 84.44 193 MET A C 1
ATOM 1615 O O . MET A 1 193 ? -11.751 -6.367 21.207 1.00 84.44 193 MET A O 1
ATOM 1619 N N . LYS A 1 194 ? -10.796 -7.310 19.415 1.00 85.19 194 LYS A N 1
ATOM 1620 C CA . LYS A 1 194 ? -11.707 -8.466 19.374 1.00 85.19 194 LYS A CA 1
ATOM 1621 C C . LYS A 1 194 ? -11.710 -9.256 20.687 1.00 85.19 194 LYS A C 1
ATOM 1623 O O . LYS A 1 194 ? -12.775 -9.656 21.158 1.00 85.19 194 LYS A O 1
ATOM 1628 N N . ARG A 1 195 ? -10.529 -9.475 21.278 1.00 84.25 195 ARG A N 1
ATOM 1629 C CA . ARG A 1 195 ? -10.384 -10.184 22.560 1.00 84.25 195 ARG A CA 1
ATOM 1630 C C . ARG A 1 195 ? -11.052 -9.421 23.701 1.00 84.25 195 ARG A C 1
ATOM 1632 O O . ARG A 1 195 ? -11.763 -10.042 24.477 1.00 84.25 195 ARG A O 1
ATOM 1639 N N . SER A 1 196 ? -10.923 -8.092 23.742 1.00 78.75 196 SER A N 1
ATOM 1640 C CA . SER A 1 196 ? -11.585 -7.262 24.764 1.00 78.75 196 SER A CA 1
ATOM 1641 C C . SER A 1 196 ? -13.117 -7.204 24.667 1.00 78.75 196 SER A C 1
ATOM 1643 O O . SER A 1 196 ? -13.750 -6.757 25.611 1.00 78.75 196 SER A O 1
ATOM 1645 N N . ILE A 1 197 ? -13.713 -7.640 23.550 1.00 76.50 197 ILE A N 1
ATOM 1646 C CA . ILE A 1 197 ? -15.178 -7.720 23.370 1.00 76.50 197 ILE A CA 1
ATOM 1647 C C . ILE A 1 197 ? -15.731 -9.082 23.825 1.00 76.50 197 ILE A C 1
ATOM 1649 O O . ILE A 1 197 ? -16.919 -9.202 24.106 1.00 76.50 197 ILE A O 1
ATOM 1653 N N . SER A 1 198 ? -14.901 -10.134 23.836 1.00 59.47 198 SER A N 1
ATOM 1654 C CA . SER A 1 198 ? -15.343 -11.503 24.161 1.00 59.47 198 SER A CA 1
ATOM 1655 C C . SER A 1 198 ? -15.305 -11.828 25.663 1.00 59.47 198 SER A C 1
ATOM 1657 O O . SER A 1 198 ? -15.666 -12.942 26.028 1.00 59.47 198 SER A O 1
ATOM 1659 N N . TYR A 1 199 ? -14.891 -10.868 26.496 1.00 45.19 199 TYR A N 1
ATOM 1660 C CA . TYR A 1 199 ? -14.931 -10.889 27.964 1.00 45.19 199 TYR A CA 1
ATOM 1661 C C . TYR A 1 199 ? -15.912 -9.819 28.469 1.00 45.19 199 TYR A C 1
ATOM 1663 O O . TYR A 1 199 ? -16.598 -10.070 29.481 1.00 45.19 199 TYR A O 1
#

Radius of gyration: 23.71 Å; chains: 1; bounding box: 55×47×67 Å

pLDDT: mean 70.53, std 16.47, range [33.19, 91.56]

Foldseek 3Di:
DDDDDPDPPPPLPQPAFDPVLLVQLVVLLVVLVVLLVVLVVVVVVVLVVVVCCCVVVVVVCVVPDDDDPCPVVVVVVLVVVLVVLVVVLVVSLVSNVVSLVSSLVSLVPTRNDDPVLSCLLNVLQVLLSVLSSVLSVLSSVCSVVVVVCCVVCVVPDDDDPDCVVVVSVVVSCVSVVSSVVSSVVSVVSSVVSVVSNVD